Protein AF-A0A2V2XCQ7-F1 (afdb_monomer)

Secondary structure (DSSP, 8-state):
-------HHHHHHHHHHHHHHHHHHHH-GGGT---HHHHHHHHHSHHHHHHHHHHHHHHHHHHHHHHHHHTTHHHHHHHHHHHHHHHHHHHHHHHHHHHHHHHHHHS-S--------TTHHHHHHT---EEEEEE--SS--EEEEEEPPS----------S--TT---------PPP-

Radius of gyration: 42.8 Å; Cα contacts (8 Å, |Δi|>4): 53; chains: 1; bounding box: 111×56×82 Å

Nearest PDB structures (foldseek):
  7odt-assembly1_a  TM=2.187E-01  e=5.321E+00  Homo sapiens

Mean predicted aligned error: 20.13 Å

Sequence (178 aa):
MIFLRWNWTAGALWALIGMSCWRSFVKDPKKHICDAGVLNEMQASDRYKRMERAVRDEMDMEEDADKLHKNGVDNLLRRLAASAEVKATVHEVTKRFLDAAAEEARNPKKSSAPINLEGCYESVHNARWHHVVELSDGEGTGMEVRRGNHCSHGRTRQLAELSKGMTVWSNPVQRVPG

Structure (mmCIF, N/CA/C/O backbone):
data_AF-A0A2V2XCQ7-F1
#
_entry.id   AF-A0A2V2XCQ7-F1
#
loop_
_atom_site.group_PDB
_atom_site.id
_atom_site.type_symbol
_atom_site.label_atom_id
_atom_site.label_alt_id
_atom_site.label_comp_id
_atom_site.label_asym_id
_atom_site.label_entity_id
_atom_site.label_seq_id
_atom_site.pdbx_PDB_ins_code
_atom_site.Cartn_x
_atom_site.Cartn_y
_atom_site.Cartn_z
_atom_site.occupancy
_atom_site.B_iso_or_equiv
_atom_site.auth_seq_id
_atom_site.auth_comp_id
_atom_site.auth_asym_id
_atom_site.auth_atom_id
_atom_site.pdbx_PDB_model_num
ATOM 1 N N . MET A 1 1 ? -29.106 -31.146 10.514 1.00 34.19 1 MET A N 1
ATOM 2 C CA . MET A 1 1 ? -27.712 -30.721 10.760 1.00 34.19 1 MET A CA 1
ATOM 3 C C . MET A 1 1 ? -27.069 -30.483 9.397 1.00 34.19 1 MET A C 1
ATOM 5 O O . MET A 1 1 ? -26.595 -31.423 8.780 1.00 34.19 1 MET A O 1
ATOM 9 N N . ILE A 1 2 ? -27.210 -29.272 8.848 1.00 34.19 2 ILE A N 1
ATOM 10 C CA . ILE A 1 2 ? -26.754 -28.941 7.487 1.00 34.19 2 ILE A CA 1
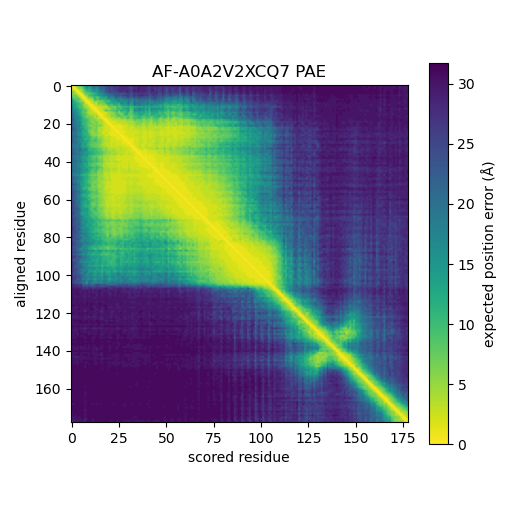ATOM 11 C C . ILE A 1 2 ? -25.467 -28.133 7.635 1.00 34.19 2 ILE A C 1
ATOM 13 O O . ILE A 1 2 ? -25.492 -26.984 8.066 1.00 34.19 2 ILE A O 1
ATOM 17 N N . PHE A 1 3 ? -24.341 -28.774 7.328 1.00 38.28 3 PHE A N 1
ATOM 18 C CA . PHE A 1 3 ? -23.034 -28.136 7.205 1.00 38.28 3 PHE A CA 1
ATOM 19 C C . PHE A 1 3 ? -23.064 -27.233 5.965 1.00 38.28 3 PHE A C 1
ATOM 21 O O . PHE A 1 3 ? -22.905 -27.698 4.836 1.00 38.28 3 PHE A O 1
ATOM 28 N N . LEU A 1 4 ? -23.322 -25.938 6.157 1.00 41.78 4 LEU A N 1
ATOM 29 C CA . LEU A 1 4 ? -23.159 -24.954 5.092 1.00 41.78 4 LEU A CA 1
ATOM 30 C C . LEU A 1 4 ? -21.665 -24.816 4.787 1.00 41.78 4 LEU A C 1
ATOM 32 O O . LEU A 1 4 ? -20.863 -24.412 5.625 1.00 41.78 4 LEU A O 1
ATOM 36 N N . ARG A 1 5 ? -21.309 -25.207 3.566 1.00 40.09 5 ARG A N 1
ATOM 37 C CA . ARG A 1 5 ? -19.999 -25.058 2.937 1.00 40.09 5 ARG A CA 1
ATOM 38 C C . ARG A 1 5 ? -19.642 -23.570 2.879 1.00 40.09 5 ARG A C 1
ATOM 40 O O . ARG A 1 5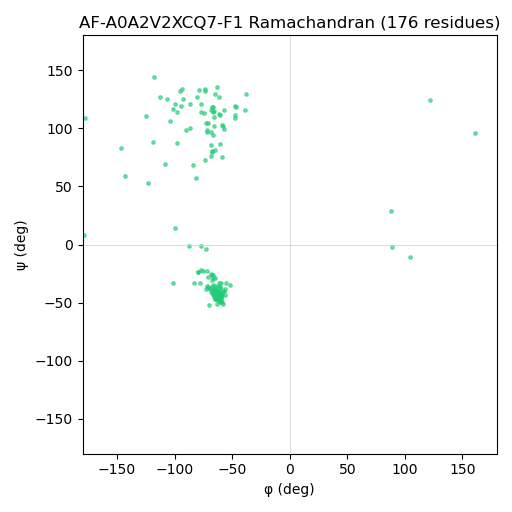 ? -20.161 -22.838 2.041 1.00 40.09 5 ARG A O 1
ATOM 47 N N . TRP A 1 6 ? -18.770 -23.125 3.780 1.00 43.38 6 TRP A N 1
ATOM 48 C CA . TRP A 1 6 ? -18.229 -21.768 3.780 1.00 43.38 6 TRP A CA 1
ATOM 49 C C . TRP A 1 6 ? -17.376 -21.570 2.523 1.00 43.38 6 TRP A C 1
ATOM 51 O O . TRP A 1 6 ? -16.310 -22.166 2.382 1.00 43.38 6 TRP A O 1
ATOM 61 N N . ASN A 1 7 ? -17.858 -20.760 1.582 1.00 51.44 7 ASN A N 1
ATOM 62 C CA . ASN A 1 7 ? -17.022 -20.259 0.498 1.00 51.44 7 ASN A CA 1
ATOM 63 C C . ASN A 1 7 ? -16.075 -19.194 1.076 1.00 51.44 7 ASN A C 1
ATOM 65 O O . ASN A 1 7 ? -16.524 -18.307 1.801 1.00 51.44 7 ASN A O 1
ATOM 69 N N . TRP A 1 8 ? -14.780 -19.270 0.762 1.00 52.81 8 TRP A N 1
ATOM 70 C CA . TRP A 1 8 ? -13.760 -18.324 1.234 1.00 52.81 8 TRP A CA 1
ATOM 71 C C . TRP A 1 8 ? -14.099 -16.867 0.894 1.00 52.81 8 TRP A C 1
ATOM 73 O O . TRP A 1 8 ? -13.841 -15.972 1.694 1.00 52.81 8 TRP A O 1
ATOM 83 N N . THR A 1 9 ? -14.755 -16.623 -0.242 1.00 52.16 9 THR A N 1
ATOM 84 C CA . THR A 1 9 ? -15.202 -15.276 -0.629 1.00 52.16 9 THR A CA 1
ATOM 85 C C . THR A 1 9 ? -16.358 -14.772 0.231 1.00 52.16 9 THR A C 1
ATOM 87 O O . THR A 1 9 ? -16.383 -13.598 0.591 1.00 52.16 9 THR A O 1
ATOM 90 N N . ALA A 1 10 ? -17.281 -15.656 0.628 1.00 51.59 10 ALA A N 1
ATOM 91 C CA . ALA A 1 10 ? -18.331 -15.317 1.581 1.00 51.59 10 ALA A CA 1
ATOM 92 C C . ALA A 1 10 ? -17.720 -15.025 2.959 1.00 51.59 10 ALA A C 1
ATOM 94 O O . ALA A 1 10 ? -18.071 -14.026 3.570 1.00 51.59 10 ALA A O 1
ATOM 95 N N . GLY A 1 11 ? -16.750 -15.828 3.412 1.00 59.50 11 GLY A N 1
ATOM 96 C CA . GLY A 1 11 ? -16.025 -15.584 4.664 1.00 59.50 11 GLY A CA 1
ATOM 97 C C . GLY A 1 11 ? -15.308 -14.230 4.696 1.00 59.50 11 GLY A C 1
ATOM 98 O O . GLY A 1 11 ? -15.428 -13.507 5.680 1.00 59.50 11 GLY A O 1
ATOM 99 N N . ALA A 1 12 ? -14.635 -13.848 3.607 1.00 62.41 12 ALA A N 1
ATOM 100 C CA . ALA A 1 12 ? -13.980 -12.545 3.490 1.00 62.41 12 ALA A CA 1
ATOM 101 C C . ALA A 1 12 ? -14.989 -11.384 3.499 1.00 62.41 12 ALA A C 1
ATOM 103 O O . ALA A 1 12 ? -14.785 -10.393 4.196 1.00 62.41 12 ALA A O 1
ATOM 104 N N . LEU A 1 13 ? -16.113 -11.522 2.788 1.00 53.16 13 LEU A N 1
ATOM 105 C CA . LEU A 1 13 ? -17.165 -10.504 2.772 1.00 53.16 13 LEU A CA 1
ATOM 106 C C . LEU A 1 13 ? -17.817 -10.344 4.155 1.00 53.16 13 LEU A C 1
ATOM 108 O O . LEU A 1 13 ? -17.995 -9.226 4.626 1.00 53.16 13 LEU A O 1
ATOM 112 N N . TRP A 1 14 ? -18.118 -11.452 4.837 1.00 50.94 14 TRP A N 1
ATOM 113 C CA . TRP A 1 14 ? -18.645 -11.448 6.205 1.00 50.94 14 TRP A CA 1
ATOM 114 C C . TRP A 1 14 ? -17.639 -10.881 7.212 1.00 50.94 14 TRP A C 1
ATOM 116 O O . TRP A 1 14 ? -18.046 -10.166 8.125 1.00 50.94 14 TRP A O 1
ATOM 126 N N . ALA A 1 15 ? -16.338 -11.128 7.031 1.00 68.44 15 ALA A N 1
ATOM 127 C CA . ALA A 1 15 ? -15.292 -10.526 7.852 1.00 68.44 15 ALA A CA 1
ATOM 128 C C . ALA A 1 15 ? -15.213 -9.003 7.651 1.00 68.44 15 ALA A C 1
ATOM 130 O O . ALA A 1 15 ? -15.147 -8.272 8.633 1.00 68.44 15 ALA A O 1
ATOM 131 N N . LEU A 1 16 ? -15.291 -8.513 6.409 1.00 62.75 16 LEU A N 1
ATOM 132 C CA . LEU A 1 16 ? -15.284 -7.078 6.088 1.00 62.75 16 LEU A CA 1
ATOM 133 C C . LEU A 1 16 ? -16.559 -6.362 6.566 1.00 62.75 16 LEU A C 1
ATOM 135 O O . LEU A 1 16 ? -16.494 -5.266 7.129 1.00 62.75 16 LEU A O 1
ATOM 139 N N . ILE A 1 17 ? -17.726 -6.990 6.403 1.00 71.94 17 ILE A N 1
ATOM 140 C CA . ILE A 1 17 ? -19.000 -6.472 6.926 1.00 71.94 17 ILE A CA 1
ATOM 141 C C . ILE A 1 17 ? -18.969 -6.456 8.461 1.00 71.94 17 ILE A C 1
ATOM 143 O O . ILE A 1 17 ? -19.339 -5.461 9.083 1.00 71.94 17 ILE A O 1
ATOM 147 N N . GLY A 1 18 ? -18.457 -7.521 9.082 1.00 75.88 18 GLY A N 1
ATOM 148 C CA . GLY A 1 18 ? -18.251 -7.587 10.527 1.00 75.88 18 GLY A CA 1
ATOM 149 C C . GLY A 1 18 ? -17.303 -6.497 11.032 1.00 75.88 18 GLY A C 1
ATOM 150 O O . GLY A 1 18 ? -17.634 -5.796 11.985 1.00 75.88 18 GLY A O 1
ATOM 151 N N . MET A 1 19 ? -16.168 -6.292 10.356 1.00 77.50 19 MET A N 1
ATOM 152 C CA . MET A 1 19 ? -15.195 -5.248 10.692 1.00 77.50 19 MET A CA 1
ATOM 153 C C . MET A 1 19 ? -15.772 -3.845 10.553 1.00 77.50 19 MET A C 1
ATOM 155 O O . MET A 1 19 ? -15.607 -3.040 11.461 1.00 77.50 19 MET A O 1
ATOM 159 N N . SER A 1 20 ? -16.478 -3.540 9.466 1.00 80.81 20 SER A N 1
ATOM 160 C CA . SER A 1 20 ? -17.068 -2.210 9.259 1.00 80.81 20 SER A CA 1
ATOM 161 C C . SER A 1 20 ? -18.144 -1.877 10.299 1.00 80.81 20 SER A C 1
ATOM 163 O O . SER A 1 20 ? -18.121 -0.787 10.875 1.00 80.81 20 SER A O 1
ATOM 165 N N . CYS A 1 21 ? -19.025 -2.830 10.620 1.00 81.06 21 CYS A N 1
ATOM 166 C CA . CYS A 1 21 ? -20.021 -2.669 11.682 1.00 81.06 21 CYS A CA 1
ATOM 167 C C . CYS A 1 21 ? -19.361 -2.499 13.059 1.00 81.06 21 CYS A C 1
ATOM 169 O O . CYS A 1 21 ? -19.761 -1.652 13.864 1.00 81.06 21 CYS A O 1
ATOM 171 N N . TRP A 1 22 ? -18.315 -3.276 1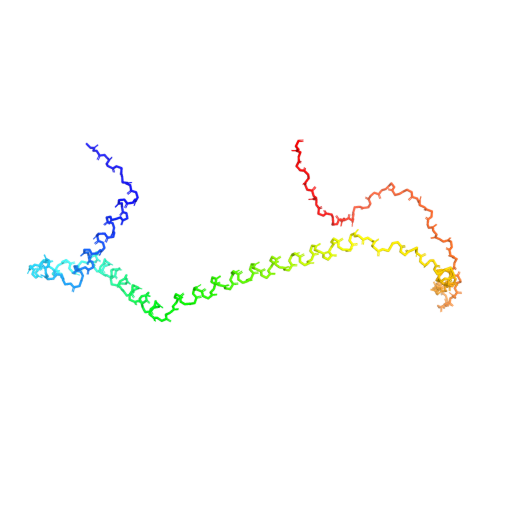3.331 1.00 86.25 22 TRP A N 1
ATOM 172 C CA . TRP A 1 22 ? -17.574 -3.172 14.579 1.00 86.25 22 TRP A CA 1
ATOM 173 C C . TRP A 1 22 ? -16.803 -1.852 14.691 1.00 86.25 22 TRP A C 1
ATOM 175 O O . TRP A 1 22 ? -16.763 -1.235 15.750 1.00 86.25 22 TRP A O 1
ATOM 185 N N . ARG A 1 23 ? -16.265 -1.347 13.582 1.00 88.94 23 ARG A N 1
ATOM 186 C CA . ARG A 1 23 ? -15.588 -0.052 13.520 1.00 88.94 23 ARG A CA 1
ATOM 187 C C . ARG A 1 23 ? -16.528 1.104 13.850 1.00 88.94 23 ARG A C 1
ATOM 189 O O . ARG A 1 23 ? -16.146 2.007 14.590 1.00 88.94 23 ARG A O 1
ATOM 196 N N . SER A 1 24 ? -17.769 1.069 13.354 1.00 88.88 24 SER A N 1
ATOM 197 C CA . SER A 1 24 ? -18.796 2.038 13.766 1.00 88.88 24 SER A CA 1
ATOM 198 C C . SER A 1 24 ? -19.172 1.902 15.240 1.00 88.88 24 SER A C 1
ATOM 200 O O . SER A 1 24 ? -19.344 2.916 15.913 1.00 88.88 24 SER A O 1
ATOM 202 N N . PHE A 1 25 ? -19.224 0.670 15.751 1.00 89.50 25 PHE A N 1
ATOM 203 C CA . PHE A 1 25 ? -19.528 0.404 17.152 1.00 89.50 25 PHE A CA 1
ATOM 204 C C . PHE A 1 25 ? -18.441 0.947 18.091 1.00 89.50 25 PHE A C 1
ATOM 206 O O . PHE A 1 25 ? -18.763 1.615 19.065 1.00 89.50 25 PHE A O 1
ATOM 213 N N . VAL A 1 26 ? -17.158 0.717 17.791 1.00 90.25 26 VAL A N 1
ATOM 214 C CA . VAL A 1 26 ? -16.030 1.217 18.601 1.00 90.25 26 VAL A CA 1
ATOM 215 C C . VAL A 1 26 ? -15.990 2.748 18.631 1.00 90.25 26 VAL A C 1
ATOM 217 O O . VAL A 1 26 ? -15.662 3.327 19.664 1.00 90.25 26 VAL A O 1
ATOM 220 N N . LYS A 1 27 ? -16.350 3.417 17.526 1.00 90.94 27 LYS A N 1
ATOM 221 C CA . LYS A 1 27 ? -16.39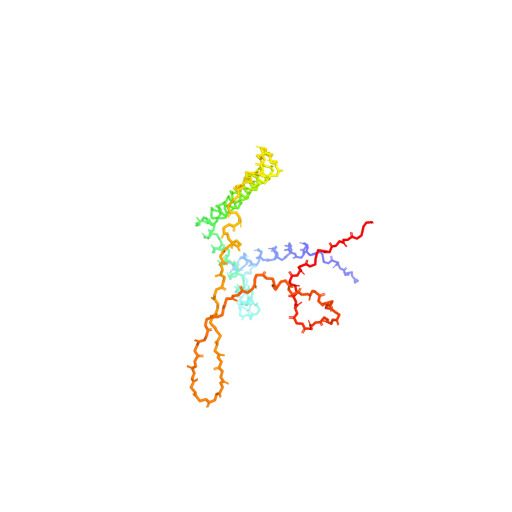3 4.888 17.457 1.00 90.94 27 LYS A CA 1
ATOM 222 C C . LYS A 1 27 ? -17.468 5.493 18.359 1.00 90.94 27 LYS A C 1
ATOM 224 O O . LYS A 1 27 ? -17.210 6.516 18.987 1.00 90.94 27 LYS A O 1
ATOM 229 N N . ASP A 1 28 ? -18.656 4.895 18.402 1.00 91.56 28 ASP A N 1
ATOM 230 C CA . ASP A 1 28 ? -19.749 5.367 19.254 1.00 91.56 28 ASP A CA 1
ATOM 231 C C . ASP A 1 28 ? -20.622 4.204 19.762 1.00 91.56 28 ASP A C 1
ATOM 233 O O . ASP A 1 28 ? -21.689 3.913 19.207 1.00 91.56 28 ASP A O 1
ATOM 237 N N . PRO A 1 29 ? -20.203 3.526 20.843 1.00 89.94 29 PRO A N 1
ATOM 238 C CA . PRO A 1 29 ? -20.906 2.343 21.325 1.00 89.94 29 PRO A CA 1
ATOM 239 C C . PRO A 1 29 ? -22.252 2.681 21.986 1.00 89.94 29 PRO A C 1
ATOM 241 O O . PRO A 1 29 ? -23.158 1.845 22.009 1.00 89.94 29 PRO A O 1
ATOM 244 N N . LYS A 1 30 ? -22.429 3.919 22.470 1.00 92.38 30 LYS A N 1
ATOM 245 C CA . LYS A 1 30 ? -23.663 4.382 23.133 1.00 92.38 30 LYS A CA 1
ATOM 246 C C . LYS A 1 30 ? -24.846 4.480 22.173 1.00 92.38 30 LYS A C 1
ATOM 248 O O . LYS A 1 30 ? -25.994 4.356 22.591 1.00 92.38 30 LYS A O 1
ATOM 253 N N . LYS A 1 31 ? -24.575 4.664 20.878 1.00 92.19 31 LYS A N 1
ATOM 254 C CA . LYS A 1 31 ? -25.597 4.633 19.825 1.00 92.19 31 LYS A CA 1
ATOM 255 C C . LYS A 1 31 ? -26.222 3.246 19.648 1.00 92.19 31 LYS A C 1
ATOM 257 O O . LYS A 1 31 ? -27.353 3.137 19.185 1.00 92.19 31 LYS A O 1
ATOM 262 N N . HIS A 1 32 ? -25.481 2.196 19.992 1.00 87.44 32 HIS A N 1
ATOM 263 C CA . HIS A 1 32 ? -25.892 0.808 19.797 1.00 87.44 32 HIS A CA 1
ATOM 264 C C . HIS A 1 32 ? -26.409 0.157 21.084 1.00 87.44 32 HIS A C 1
ATOM 266 O O . HIS A 1 32 ? -27.312 -0.673 21.018 1.00 87.44 32 HIS A O 1
ATOM 272 N N . ILE A 1 33 ? -25.864 0.537 22.245 1.00 90.25 33 ILE A N 1
ATOM 273 C CA . ILE A 1 33 ? -26.303 0.058 23.561 1.00 90.25 33 ILE A CA 1
ATOM 274 C C . ILE A 1 33 ? -26.642 1.271 24.430 1.00 90.25 33 ILE A C 1
ATOM 276 O O . ILE A 1 33 ? -25.755 2.018 24.839 1.00 90.25 33 ILE A O 1
ATOM 280 N N . CYS A 1 34 ? -27.932 1.457 24.721 1.00 91.69 34 CYS A N 1
ATOM 281 C CA . CYS A 1 34 ? -28.407 2.571 25.548 1.00 91.69 34 CYS A CA 1
ATOM 282 C C . CYS A 1 34 ? -28.228 2.323 27.055 1.00 91.69 34 CYS A C 1
ATOM 284 O O . CYS A 1 34 ? -28.161 3.277 27.827 1.00 91.69 34 CYS A O 1
ATOM 286 N N . ASP A 1 35 ? -28.158 1.057 27.476 1.00 95.44 35 ASP A N 1
ATOM 287 C CA . ASP A 1 35 ? -27.943 0.691 28.875 1.00 95.44 35 ASP A CA 1
ATOM 288 C C . ASP A 1 35 ? -26.469 0.883 29.264 1.00 95.44 35 ASP A C 1
ATOM 290 O O . ASP A 1 35 ? -25.570 0.199 28.767 1.00 95.44 35 ASP A O 1
ATOM 294 N N . ALA A 1 36 ? -26.223 1.829 30.169 1.00 93.31 36 ALA A N 1
ATOM 295 C CA . ALA A 1 36 ? -24.876 2.172 30.606 1.00 93.31 36 ALA A CA 1
ATOM 296 C C . ALA A 1 36 ? -24.218 1.083 31.475 1.00 93.31 36 ALA A C 1
ATOM 298 O O . ALA A 1 36 ? -22.992 0.975 31.472 1.00 93.31 36 ALA A O 1
ATOM 299 N N . GLY A 1 37 ? -25.000 0.284 32.208 1.00 95.19 37 GLY A N 1
ATOM 300 C CA . GLY A 1 37 ? -24.489 -0.808 33.037 1.00 95.19 37 GLY A CA 1
ATOM 301 C C . GLY A 1 37 ? -23.961 -1.947 32.172 1.00 95.19 37 GLY A C 1
ATOM 302 O O . GLY A 1 37 ? -22.792 -2.314 32.278 1.00 95.19 37 GLY A O 1
ATOM 303 N N . VAL A 1 38 ? -24.786 -2.409 31.229 1.00 94.56 38 VAL A N 1
ATOM 304 C CA . VAL A 1 38 ? -24.420 -3.460 30.266 1.00 94.56 38 VAL A CA 1
ATOM 305 C C . VAL A 1 38 ? -23.220 -3.037 29.421 1.00 94.56 38 VAL A C 1
ATOM 307 O O . VAL A 1 38 ? -22.299 -3.827 29.203 1.00 94.56 38 VAL A O 1
ATOM 310 N N . LEU A 1 39 ? -23.191 -1.779 28.965 1.00 93.62 39 LEU A N 1
ATOM 311 C CA . LEU A 1 39 ? -22.067 -1.270 28.186 1.00 93.62 39 LEU A CA 1
ATOM 312 C C . LEU A 1 39 ? -20.762 -1.260 29.000 1.00 93.62 39 LEU A C 1
ATOM 314 O O . LEU A 1 39 ? -19.729 -1.692 28.489 1.00 93.62 39 LEU A O 1
ATOM 318 N N . ASN A 1 40 ? -20.803 -0.823 30.261 1.00 94.06 40 ASN A N 1
ATOM 319 C CA . ASN A 1 40 ? -19.626 -0.814 31.133 1.00 94.06 40 ASN A CA 1
ATOM 320 C C . ASN A 1 40 ? -19.108 -2.227 31.428 1.00 94.06 40 ASN A C 1
ATOM 322 O O . ASN A 1 40 ? -17.899 -2.455 31.382 1.00 94.06 40 ASN A O 1
ATOM 326 N N . GLU A 1 41 ? -19.995 -3.185 31.695 1.00 95.06 41 GLU A N 1
ATOM 327 C CA . GLU A 1 41 ? -19.617 -4.586 31.920 1.00 95.06 41 GLU A CA 1
ATOM 328 C C . GLU A 1 41 ? -18.971 -5.205 30.674 1.00 95.06 41 GLU A C 1
ATOM 330 O O . GLU A 1 41 ? -17.934 -5.871 30.759 1.00 95.06 41 GLU A O 1
ATOM 335 N N . MET A 1 42 ? -19.536 -4.929 29.496 1.00 93.19 42 MET A N 1
ATOM 336 C CA . MET A 1 42 ? -18.978 -5.375 28.224 1.00 93.19 42 MET A CA 1
ATOM 337 C C . MET A 1 42 ? -17.594 -4.766 27.976 1.00 93.19 42 MET A C 1
ATOM 339 O O . MET A 1 42 ? -16.663 -5.499 27.644 1.00 93.19 42 MET A O 1
ATOM 343 N N . GLN A 1 43 ? -17.432 -3.457 28.186 1.00 93.50 43 GLN A N 1
ATOM 344 C CA . GLN A 1 43 ? -16.153 -2.758 28.016 1.00 93.50 43 GLN A CA 1
ATOM 345 C C . GLN A 1 43 ? -15.095 -3.180 29.043 1.00 93.50 43 GLN A C 1
ATOM 347 O O . GLN A 1 43 ? -13.897 -3.170 28.749 1.00 93.50 43 GLN A O 1
ATOM 352 N N . ALA A 1 44 ? -15.512 -3.595 30.240 1.00 95.75 44 ALA A N 1
ATOM 353 C CA . ALA A 1 44 ? -14.608 -4.128 31.252 1.00 95.75 44 ALA A CA 1
ATOM 354 C C . ALA A 1 44 ? -13.993 -5.477 30.835 1.00 95.75 44 ALA A C 1
ATOM 356 O O . ALA A 1 44 ? -12.873 -5.789 31.258 1.00 95.75 44 ALA A O 1
ATOM 357 N N . SER A 1 45 ? -14.683 -6.242 29.979 1.00 95.50 45 SER A N 1
ATOM 358 C CA . SER A 1 45 ? -14.247 -7.555 29.503 1.00 95.50 45 SER A CA 1
ATOM 359 C C . SER A 1 45 ? -12.953 -7.498 28.687 1.00 95.50 45 SER A C 1
ATOM 361 O O . SER A 1 45 ? -12.794 -6.695 27.767 1.00 95.50 45 SER A O 1
ATOM 363 N N . ASP A 1 46 ? -12.041 -8.432 28.959 1.00 95.19 46 ASP A N 1
ATOM 364 C CA . ASP A 1 46 ? -10.783 -8.571 28.216 1.00 95.19 46 ASP A CA 1
ATOM 365 C C . ASP A 1 46 ? -11.016 -8.863 26.723 1.00 95.19 46 ASP A C 1
ATOM 367 O O . ASP A 1 46 ? -10.321 -8.331 25.858 1.00 95.19 46 ASP A O 1
ATOM 371 N N . ARG A 1 47 ? -12.051 -9.653 26.398 1.00 91.25 47 ARG A N 1
ATOM 372 C CA . ARG A 1 47 ? -12.403 -9.962 25.001 1.00 91.25 47 ARG A CA 1
ATOM 373 C C . ARG A 1 47 ? -12.759 -8.703 24.219 1.00 91.25 47 ARG A C 1
ATOM 375 O O . ARG A 1 47 ? -12.326 -8.556 23.080 1.00 91.25 47 ARG A O 1
ATOM 382 N N . TYR A 1 48 ? -13.515 -7.803 24.844 1.00 90.94 48 TYR A N 1
ATOM 383 C CA . TYR A 1 48 ? -13.876 -6.528 24.243 1.00 90.94 48 TYR A CA 1
ATOM 384 C C . TYR A 1 48 ? -12.636 -5.673 23.996 1.00 90.94 48 TYR A C 1
ATOM 386 O O . TYR A 1 48 ? -12.407 -5.257 22.867 1.00 90.94 48 TYR A O 1
ATOM 394 N N . LYS A 1 49 ? -11.787 -5.495 25.015 1.00 94.06 49 LYS A N 1
ATOM 395 C CA . LYS A 1 49 ? -10.567 -4.676 24.924 1.00 94.06 49 LYS A CA 1
ATOM 396 C C . LYS A 1 49 ? -9.615 -5.148 23.829 1.00 94.06 49 LYS A C 1
ATOM 398 O O . LYS A 1 49 ? -9.049 -4.329 23.111 1.00 94.06 49 LYS A O 1
ATOM 403 N N . ARG A 1 50 ? -9.447 -6.464 23.667 1.00 92.38 50 ARG A N 1
ATOM 404 C CA . ARG A 1 50 ? -8.630 -7.025 22.578 1.00 92.38 50 ARG A CA 1
ATOM 405 C C . ARG A 1 50 ? -9.200 -6.684 21.206 1.00 92.38 50 ARG A C 1
ATOM 407 O O . ARG A 1 50 ? -8.448 -6.303 20.316 1.00 92.38 50 ARG A O 1
ATOM 414 N N . MET A 1 51 ? -10.513 -6.817 21.046 1.00 89.88 51 MET A N 1
ATOM 415 C CA . MET A 1 51 ? -11.184 -6.560 19.773 1.00 89.88 51 MET A CA 1
ATOM 416 C C . MET A 1 51 ? -11.256 -5.065 19.448 1.00 89.88 51 MET A C 1
ATOM 418 O O . MET A 1 51 ? -11.052 -4.670 18.305 1.00 89.88 51 MET A O 1
ATOM 422 N N . GLU A 1 52 ? -11.493 -4.223 20.452 1.00 93.12 52 GLU A N 1
ATOM 423 C CA . GLU A 1 52 ? -11.417 -2.769 20.337 1.00 93.12 52 GLU A CA 1
ATOM 424 C C . GLU A 1 52 ? -10.017 -2.334 19.904 1.00 93.12 52 GLU A C 1
ATOM 426 O O . GLU A 1 52 ? -9.888 -1.592 18.935 1.00 93.12 52 GLU A O 1
ATOM 431 N N . ARG A 1 53 ? -8.971 -2.837 20.572 1.00 93.69 53 ARG A N 1
ATOM 432 C CA . ARG A 1 53 ? -7.584 -2.530 20.217 1.00 93.69 53 ARG A CA 1
ATOM 433 C C . ARG A 1 53 ? -7.268 -2.920 18.779 1.00 93.69 53 ARG A C 1
ATOM 435 O O . ARG A 1 53 ? -6.804 -2.072 18.037 1.00 93.69 53 ARG A O 1
ATOM 442 N N . ALA A 1 54 ? -7.578 -4.155 18.380 1.00 91.88 54 ALA A N 1
ATOM 443 C CA . ALA A 1 54 ? -7.323 -4.622 17.018 1.00 91.88 54 ALA A CA 1
ATOM 444 C C . ALA A 1 54 ? -7.983 -3.719 15.967 1.00 91.88 54 ALA A C 1
ATOM 446 O O . ALA A 1 54 ? -7.402 -3.442 14.927 1.00 91.88 54 ALA A O 1
ATOM 447 N N . VAL A 1 55 ? -9.188 -3.227 16.253 1.00 91.88 55 VAL A N 1
ATOM 448 C CA . VAL A 1 55 ? -9.908 -2.359 15.320 1.00 9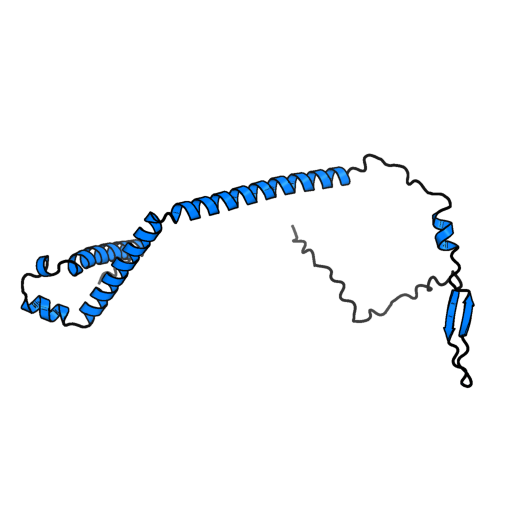1.88 55 VAL A CA 1
ATOM 449 C C . VAL A 1 55 ? -9.391 -0.936 15.329 1.00 91.88 55 VAL A C 1
ATOM 451 O O . VAL A 1 55 ? -9.384 -0.323 14.270 1.00 91.88 55 VAL A O 1
ATOM 454 N N . ARG A 1 56 ? -8.925 -0.417 16.469 1.00 91.88 56 ARG A N 1
ATOM 455 C CA . ARG A 1 56 ? -8.218 0.871 16.528 1.00 91.88 56 ARG A CA 1
ATOM 456 C C . ARG A 1 56 ? -6.898 0.809 15.766 1.00 91.88 56 ARG A C 1
ATOM 458 O O . ARG A 1 56 ? -6.694 1.658 14.910 1.00 91.88 56 ARG A O 1
ATOM 465 N N . ASP A 1 57 ? -6.105 -0.236 15.991 1.00 93.38 57 ASP A N 1
ATOM 466 C CA . ASP A 1 57 ? -4.856 -0.482 15.267 1.00 93.38 57 ASP A CA 1
ATOM 467 C C . ASP A 1 57 ? -5.120 -0.549 13.746 1.00 93.38 57 ASP A C 1
ATOM 469 O O . ASP A 1 57 ? -4.425 0.098 12.970 1.00 93.38 57 ASP A O 1
ATOM 473 N N . GLU A 1 58 ? -6.180 -1.239 13.309 1.00 90.81 58 GLU A N 1
ATOM 474 C CA . GLU A 1 58 ? -6.592 -1.261 11.895 1.00 90.81 58 GLU A CA 1
ATOM 475 C C . GLU A 1 58 ? -6.965 0.140 11.370 1.00 90.81 58 GLU A C 1
ATOM 477 O O . GLU A 1 58 ? -6.614 0.494 10.246 1.00 90.81 58 GLU A O 1
ATOM 482 N N . MET A 1 59 ? -7.662 0.965 12.169 1.00 89.75 59 MET A N 1
ATOM 483 C CA . MET A 1 59 ? -8.001 2.332 11.750 1.00 89.75 59 MET A CA 1
ATOM 484 C C . MET A 1 59 ? -6.761 3.206 11.578 1.00 89.75 59 MET A C 1
ATOM 486 O O . MET A 1 59 ? -6.721 3.998 10.640 1.00 89.75 59 MET A O 1
ATOM 490 N N . ASP A 1 60 ? -5.799 3.075 12.486 1.00 93.00 60 ASP A N 1
ATOM 491 C CA . ASP A 1 60 ? -4.561 3.848 12.471 1.00 93.00 60 ASP A CA 1
ATOM 492 C C . ASP A 1 60 ? -3.712 3.457 11.250 1.00 93.00 60 ASP A C 1
ATOM 494 O O . ASP A 1 60 ? -3.206 4.325 10.539 1.00 93.00 60 ASP A O 1
ATOM 498 N N . MET A 1 61 ? -3.646 2.159 10.930 1.00 92.81 61 MET A N 1
ATOM 499 C CA . MET A 1 61 ? -2.975 1.661 9.723 1.00 92.81 61 MET A CA 1
ATOM 500 C C . MET A 1 61 ? -3.637 2.169 8.436 1.00 92.81 61 MET A C 1
ATOM 502 O O . MET A 1 61 ? -2.933 2.525 7.491 1.00 92.81 61 MET A O 1
ATOM 506 N N . GLU A 1 62 ? -4.971 2.230 8.385 1.00 92.19 62 GLU A N 1
ATOM 507 C CA . GLU A 1 62 ? -5.685 2.829 7.249 1.00 92.19 62 GLU A CA 1
ATOM 508 C C . GLU A 1 62 ? -5.379 4.328 7.124 1.00 92.19 62 GLU A C 1
ATOM 510 O O . GLU A 1 62 ? -5.126 4.811 6.022 1.00 92.19 62 GLU A O 1
ATOM 515 N N . GLU A 1 63 ? -5.340 5.068 8.237 1.00 94.00 63 GLU A N 1
ATOM 516 C CA . GLU A 1 63 ? -4.987 6.491 8.225 1.00 94.00 63 GLU A CA 1
ATOM 517 C C . GLU A 1 63 ? -3.554 6.713 7.719 1.00 94.00 63 GLU A C 1
ATOM 519 O O . GLU A 1 63 ? -3.292 7.630 6.933 1.00 94.00 63 GLU A O 1
ATOM 524 N N . ASP A 1 64 ? -2.619 5.867 8.138 1.00 95.94 64 ASP A N 1
ATOM 525 C CA . ASP A 1 64 ? -1.235 5.930 7.686 1.00 95.94 64 ASP A CA 1
ATOM 526 C C . ASP A 1 64 ? -1.090 5.539 6.210 1.00 95.94 64 ASP A C 1
ATOM 528 O O . ASP A 1 64 ? -0.353 6.204 5.475 1.00 95.94 64 ASP A O 1
ATOM 532 N N . ALA A 1 65 ? -1.843 4.545 5.729 1.00 94.00 65 ALA A N 1
ATOM 533 C CA . ALA A 1 65 ? -1.927 4.228 4.304 1.00 94.00 65 ALA A CA 1
ATOM 534 C C . ALA A 1 65 ? -2.464 5.423 3.495 1.00 94.00 65 ALA A C 1
ATOM 536 O O . ALA A 1 65 ? -1.874 5.809 2.483 1.00 94.00 65 ALA A O 1
ATOM 537 N N . ASP A 1 66 ? -3.515 6.082 3.984 1.00 95.69 66 ASP A N 1
ATOM 538 C CA . ASP A 1 66 ? -4.069 7.299 3.388 1.00 95.69 66 ASP A CA 1
ATOM 539 C C . ASP A 1 66 ? -3.043 8.438 3.340 1.00 95.69 66 ASP A C 1
ATOM 541 O O . ASP A 1 66 ? -2.947 9.159 2.341 1.00 95.69 66 ASP A O 1
ATOM 545 N N . LYS A 1 67 ? -2.250 8.620 4.403 1.00 96.31 67 LYS A N 1
ATOM 546 C CA . LYS A 1 67 ? -1.150 9.598 4.423 1.00 96.31 67 LYS A CA 1
ATOM 547 C C . LYS A 1 67 ? -0.094 9.254 3.380 1.00 96.31 67 LYS A C 1
ATOM 549 O O . LYS A 1 67 ? 0.350 10.146 2.661 1.00 96.31 67 LYS A O 1
ATOM 554 N N . LEU A 1 68 ? 0.299 7.988 3.261 1.00 95.44 68 LEU A N 1
ATOM 555 C CA . LEU A 1 68 ? 1.261 7.542 2.251 1.00 95.44 68 LEU A CA 1
ATOM 556 C C . LEU A 1 68 ? 0.756 7.804 0.825 1.00 95.44 68 LEU A C 1
ATOM 558 O O . LEU A 1 68 ? 1.511 8.322 -0.004 1.00 95.44 68 LEU A O 1
ATOM 562 N N . HIS A 1 69 ? -0.522 7.536 0.555 1.00 92.31 69 HIS A N 1
ATOM 563 C CA . HIS A 1 69 ? -1.143 7.867 -0.728 1.00 92.31 69 HIS A CA 1
ATOM 564 C C . HIS A 1 69 ? -1.145 9.377 -0.991 1.00 92.31 69 HIS A C 1
ATOM 566 O O . HIS A 1 69 ? -0.685 9.815 -2.048 1.00 92.31 69 HIS A O 1
ATOM 572 N N . LYS A 1 70 ? -1.552 10.197 -0.011 1.00 94.56 70 LYS A N 1
ATOM 573 C CA . LYS A 1 70 ? -1.504 11.671 -0.109 1.00 94.56 70 LYS A CA 1
ATOM 574 C C . LYS A 1 70 ? -0.084 12.200 -0.335 1.00 94.56 70 LYS A C 1
ATOM 576 O O . LYS A 1 70 ? 0.094 13.175 -1.059 1.00 94.56 70 LYS A O 1
ATOM 581 N N . ASN A 1 71 ? 0.921 11.530 0.225 1.00 95.38 71 ASN A N 1
ATOM 582 C CA . ASN A 1 71 ? 2.337 11.854 0.045 1.00 95.38 71 ASN A CA 1
ATOM 583 C C . ASN A 1 71 ? 2.903 11.397 -1.314 1.00 95.38 71 ASN A C 1
ATOM 585 O O . ASN A 1 71 ? 4.069 11.655 -1.614 1.00 95.38 71 ASN A O 1
ATOM 589 N N . GLY A 1 72 ? 2.097 10.750 -2.162 1.00 92.62 72 GLY A N 1
ATOM 590 C CA . GLY A 1 72 ? 2.445 10.483 -3.553 1.00 92.62 72 GLY A CA 1
ATOM 591 C C . GLY A 1 72 ? 3.210 9.183 -3.792 1.00 92.62 72 GLY A C 1
ATOM 592 O O . GLY A 1 72 ? 3.949 9.098 -4.777 1.00 92.62 72 GLY A O 1
ATOM 593 N N . VAL A 1 73 ? 3.024 8.155 -2.953 1.00 94.56 73 VAL A N 1
ATOM 594 C CA . VAL A 1 73 ? 3.556 6.799 -3.213 1.00 94.56 73 VAL A CA 1
ATOM 595 C C . VAL A 1 73 ? 3.162 6.290 -4.609 1.00 94.56 73 VAL A C 1
ATOM 597 O O . VAL A 1 73 ? 3.990 5.694 -5.300 1.00 94.56 73 VAL A O 1
ATOM 600 N N . ASP A 1 74 ? 1.968 6.634 -5.098 1.00 92.06 74 ASP A N 1
ATOM 601 C CA . ASP A 1 74 ? 1.511 6.272 -6.448 1.00 92.06 74 ASP A CA 1
ATOM 602 C C . ASP A 1 74 ? 2.402 6.852 -7.561 1.00 92.06 74 ASP A C 1
ATOM 604 O O . ASP A 1 74 ? 2.647 6.213 -8.586 1.00 92.06 74 ASP A O 1
ATOM 608 N N . ASN A 1 75 ? 2.974 8.043 -7.353 1.00 92.62 75 ASN A N 1
ATOM 609 C CA . ASN A 1 75 ? 3.916 8.637 -8.301 1.00 92.62 75 ASN A CA 1
ATOM 610 C C . ASN A 1 75 ? 5.254 7.881 -8.318 1.00 92.62 75 ASN A C 1
ATOM 612 O O . ASN A 1 75 ? 5.853 7.701 -9.381 1.00 92.62 75 ASN A O 1
ATOM 616 N N . LEU A 1 76 ? 5.722 7.409 -7.158 1.00 91.88 76 LEU A N 1
ATOM 617 C CA . LEU A 1 76 ? 6.926 6.579 -7.072 1.00 91.88 76 LEU A CA 1
ATOM 618 C C . LEU A 1 76 ? 6.724 5.250 -7.802 1.00 91.88 76 LEU A C 1
ATOM 620 O O . LEU A 1 76 ? 7.562 4.876 -8.624 1.00 91.88 76 LEU A O 1
ATOM 624 N N . LEU A 1 77 ? 5.589 4.586 -7.571 1.00 92.69 77 LEU A N 1
ATOM 625 C CA . LEU A 1 77 ? 5.228 3.349 -8.265 1.00 92.69 77 LEU A CA 1
ATOM 626 C C . LEU A 1 77 ? 5.151 3.556 -9.783 1.00 92.69 77 LEU A C 1
ATOM 628 O O . LEU A 1 77 ? 5.734 2.780 -10.540 1.00 92.69 77 LEU A O 1
ATOM 632 N N . ARG A 1 78 ? 4.536 4.653 -10.241 1.00 94.56 78 ARG A N 1
ATOM 633 C CA . ARG A 1 78 ? 4.491 5.007 -11.668 1.00 94.56 78 ARG A CA 1
ATOM 634 C C . ARG A 1 78 ? 5.886 5.207 -12.268 1.00 94.56 78 ARG A C 1
ATOM 636 O O . ARG A 1 78 ? 6.150 4.746 -13.375 1.00 94.56 78 ARG A O 1
ATOM 643 N N . ARG A 1 79 ? 6.797 5.874 -11.550 1.00 94.56 79 ARG A N 1
ATOM 644 C CA . ARG A 1 79 ? 8.191 6.065 -11.997 1.00 94.56 79 ARG A CA 1
ATOM 645 C C . ARG A 1 79 ? 8.957 4.746 -12.078 1.00 94.56 79 ARG A C 1
ATOM 647 O O . ARG A 1 79 ? 9.730 4.560 -13.015 1.00 94.56 79 ARG A O 1
ATOM 654 N N . LEU A 1 80 ? 8.751 3.841 -11.122 1.00 93.25 80 LEU A N 1
ATOM 655 C CA . LEU A 1 80 ? 9.354 2.507 -11.139 1.00 93.25 80 LEU A CA 1
ATOM 656 C C . LEU A 1 80 ? 8.870 1.687 -12.340 1.00 93.25 80 LEU A C 1
ATOM 658 O O . LEU A 1 80 ? 9.698 1.105 -13.040 1.00 93.25 80 LEU A O 1
ATOM 662 N N . ALA A 1 81 ? 7.563 1.699 -12.614 1.00 92.75 81 ALA A N 1
ATOM 663 C CA . ALA A 1 81 ? 6.987 1.032 -13.780 1.00 92.75 81 ALA A CA 1
ATOM 664 C C . ALA A 1 81 ? 7.590 1.566 -15.093 1.00 92.75 81 ALA A C 1
ATOM 666 O O . ALA A 1 81 ? 8.121 0.790 -15.886 1.00 92.75 81 ALA A O 1
ATOM 667 N N . ALA A 1 82 ? 7.632 2.892 -15.266 1.00 92.81 82 ALA A N 1
ATOM 668 C CA . ALA A 1 82 ? 8.238 3.515 -16.445 1.00 92.81 82 ALA A CA 1
ATOM 669 C C . ALA A 1 82 ? 9.736 3.175 -16.596 1.00 92.81 82 ALA A C 1
ATOM 671 O O . ALA A 1 82 ? 10.222 2.951 -17.701 1.00 92.81 82 ALA A O 1
ATOM 672 N N . SER A 1 83 ? 10.484 3.096 -15.490 1.00 93.50 83 SER A N 1
ATOM 673 C CA . SER A 1 83 ? 11.900 2.699 -15.508 1.00 93.50 83 SER A CA 1
ATOM 674 C C . SER A 1 83 ? 12.094 1.264 -16.013 1.00 93.50 83 SER A C 1
ATOM 676 O O . SER A 1 83 ? 13.006 0.998 -16.799 1.00 93.50 83 SER A O 1
ATOM 678 N N . ALA A 1 84 ? 11.216 0.338 -15.613 1.00 91.69 84 ALA A N 1
ATOM 679 C CA . ALA A 1 84 ? 11.248 -1.039 -16.099 1.00 91.69 84 ALA A CA 1
ATOM 680 C C . ALA A 1 84 ? 10.973 -1.119 -17.613 1.00 91.69 84 ALA A C 1
ATOM 682 O O . ALA A 1 84 ? 11.687 -1.830 -18.322 1.00 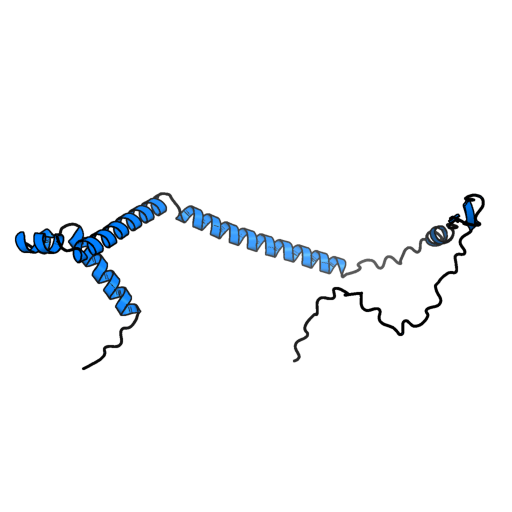91.69 84 ALA A O 1
ATOM 683 N N . GLU A 1 85 ? 10.009 -0.346 -18.119 1.00 91.25 85 GLU A N 1
ATOM 684 C CA . GLU A 1 85 ? 9.696 -0.259 -19.554 1.00 91.25 85 GLU A CA 1
ATOM 685 C C . GLU A 1 85 ? 10.858 0.324 -20.372 1.00 91.25 85 GLU A C 1
ATOM 687 O O . GLU A 1 85 ? 11.251 -0.238 -21.400 1.00 91.25 85 GLU A O 1
ATOM 692 N N . VAL A 1 86 ? 11.466 1.416 -19.894 1.00 92.81 86 VAL A N 1
ATOM 693 C CA . VAL A 1 86 ? 12.653 2.017 -20.524 1.00 92.81 86 VAL A CA 1
ATOM 694 C C . VAL A 1 86 ? 13.800 1.010 -20.556 1.00 92.81 86 VAL A C 1
ATOM 696 O O . VAL A 1 86 ? 14.424 0.818 -21.600 1.00 92.81 86 VAL A O 1
ATOM 699 N N . LYS A 1 87 ? 14.051 0.312 -19.444 1.00 95.25 87 LYS A N 1
ATOM 700 C CA . LYS A 1 87 ? 15.098 -0.712 -19.359 1.00 95.25 87 LYS A CA 1
ATOM 701 C C . LYS A 1 87 ? 14.865 -1.857 -20.348 1.00 95.25 87 LYS A C 1
ATOM 703 O O . LYS A 1 87 ? 15.813 -2.271 -21.013 1.00 95.25 87 LYS A O 1
ATOM 708 N N . ALA A 1 88 ? 13.633 -2.353 -20.465 1.00 94.19 88 ALA A N 1
ATOM 709 C CA . ALA A 1 88 ? 13.287 -3.400 -21.426 1.00 94.19 88 ALA A CA 1
ATOM 710 C C . ALA A 1 88 ? 13.504 -2.926 -22.872 1.00 94.19 88 ALA A C 1
ATOM 712 O O . ALA A 1 88 ? 14.115 -3.627 -23.675 1.00 94.19 88 ALA A O 1
ATOM 713 N N . THR A 1 89 ? 13.093 -1.694 -23.179 1.00 95.81 89 THR A N 1
ATOM 714 C CA . THR A 1 89 ? 13.283 -1.089 -24.504 1.00 95.81 89 THR A CA 1
ATOM 715 C C . THR A 1 89 ? 14.765 -0.968 -24.860 1.00 95.81 89 THR A C 1
ATOM 717 O O . THR A 1 89 ? 15.181 -1.383 -25.941 1.00 95.81 89 THR A O 1
ATOM 720 N N . VAL A 1 90 ? 15.586 -0.451 -23.941 1.00 96.19 90 VAL A N 1
ATOM 721 C CA . VAL A 1 90 ? 17.042 -0.339 -24.127 1.00 96.19 90 VAL A CA 1
ATOM 722 C C . VAL A 1 90 ? 17.675 -1.714 -24.328 1.00 96.19 90 VAL A C 1
ATOM 724 O O . VAL A 1 90 ? 18.528 -1.867 -25.205 1.00 96.19 90 VAL A O 1
ATOM 727 N N . HIS A 1 91 ? 17.250 -2.725 -23.566 1.00 96.75 91 HIS A N 1
ATOM 728 C CA . HIS A 1 91 ? 17.731 -4.092 -23.740 1.00 96.75 91 HIS A CA 1
ATOM 729 C C . HIS A 1 91 ? 17.413 -4.622 -25.146 1.00 96.75 91 HIS A C 1
ATOM 731 O O . HIS A 1 91 ? 18.304 -5.152 -25.810 1.00 96.75 91 HIS A O 1
ATOM 737 N N . GLU A 1 92 ? 16.174 -4.488 -25.620 1.00 96.62 92 GLU A N 1
ATOM 738 C CA . GLU A 1 92 ? 15.776 -4.959 -26.953 1.00 96.62 92 GLU A CA 1
ATOM 739 C C . GLU A 1 92 ? 16.546 -4.247 -28.070 1.00 96.62 92 GLU A C 1
ATOM 741 O O . GLU A 1 92 ? 17.033 -4.889 -29.001 1.00 96.62 92 GLU A O 1
ATOM 746 N N . VAL A 1 93 ? 16.731 -2.929 -27.956 1.00 95.62 93 VAL A N 1
ATOM 747 C CA . VAL A 1 93 ? 17.546 -2.152 -28.902 1.00 95.62 93 VAL A CA 1
ATOM 748 C C . VAL A 1 93 ? 18.992 -2.647 -28.906 1.00 95.62 93 VAL A C 1
ATOM 750 O O . VAL A 1 93 ? 19.546 -2.917 -29.970 1.00 95.62 93 VAL A O 1
ATOM 753 N N . THR A 1 94 ? 19.590 -2.823 -27.728 1.00 96.31 94 THR A N 1
ATOM 754 C CA . THR A 1 94 ? 20.977 -3.292 -27.586 1.00 96.31 94 THR A CA 1
ATOM 755 C C . THR A 1 94 ? 21.158 -4.678 -28.197 1.00 96.31 94 THR A C 1
ATOM 757 O O . THR A 1 94 ? 22.117 -4.908 -28.930 1.00 96.31 94 THR A O 1
ATOM 760 N N . LYS A 1 95 ? 20.210 -5.587 -27.955 1.00 96.75 95 LYS A N 1
ATOM 761 C CA . LYS A 1 95 ? 20.218 -6.927 -28.542 1.00 96.75 95 LYS A CA 1
ATOM 762 C C . LYS A 1 95 ? 20.193 -6.869 -30.072 1.00 96.75 95 LYS A C 1
ATOM 764 O O . LYS A 1 95 ? 21.051 -7.475 -30.699 1.00 96.75 95 LYS A O 1
ATOM 769 N N . ARG A 1 96 ? 19.291 -6.079 -30.670 1.00 96.81 96 ARG A N 1
ATOM 770 C CA . ARG A 1 96 ? 19.219 -5.911 -32.137 1.00 96.81 96 ARG A CA 1
ATOM 771 C C . ARG A 1 96 ? 20.533 -5.407 -32.735 1.00 96.81 96 ARG A C 1
ATOM 773 O O . ARG A 1 96 ? 20.929 -5.876 -33.796 1.00 96.81 96 ARG A O 1
ATOM 780 N N . PHE A 1 97 ? 21.206 -4.468 -32.066 1.00 96.38 97 PHE A N 1
ATOM 781 C CA . PHE A 1 97 ? 22.514 -3.978 -32.509 1.00 96.38 97 PHE A CA 1
ATOM 782 C C . PHE A 1 97 ? 23.595 -5.058 -32.448 1.00 96.38 97 PHE A C 1
ATOM 784 O O . PHE A 1 97 ? 24.364 -5.193 -33.397 1.00 96.38 97 PHE A O 1
ATOM 791 N N . LEU A 1 98 ? 23.655 -5.824 -31.357 1.00 96.50 98 LEU A N 1
ATOM 792 C CA . LEU A 1 98 ? 24.628 -6.908 -31.207 1.00 96.50 98 LEU A CA 1
ATOM 793 C C . LEU A 1 98 ? 24.371 -8.048 -32.196 1.00 96.50 98 LEU A C 1
ATOM 795 O O . LEU A 1 98 ? 25.323 -8.543 -32.788 1.00 96.50 98 LEU A O 1
ATOM 799 N N . ASP A 1 99 ? 23.109 -8.411 -32.430 1.00 96.00 99 ASP A N 1
ATOM 800 C CA . ASP A 1 99 ? 22.726 -9.414 -33.427 1.00 96.00 99 ASP A CA 1
ATOM 801 C C . ASP A 1 99 ? 23.119 -8.953 -34.841 1.00 96.00 99 ASP A C 1
ATOM 803 O O . ASP A 1 99 ? 23.715 -9.713 -35.599 1.00 96.00 99 ASP A O 1
ATOM 807 N N . ALA A 1 100 ? 22.874 -7.683 -35.185 1.00 95.12 100 ALA A N 1
ATOM 808 C CA . ALA A 1 100 ? 23.295 -7.115 -36.466 1.00 95.12 100 ALA A CA 1
ATOM 809 C C . ALA A 1 100 ? 24.826 -7.080 -36.618 1.00 95.12 100 ALA A C 1
ATOM 811 O O . ALA A 1 100 ? 25.346 -7.416 -37.680 1.00 95.12 100 ALA A O 1
ATOM 812 N N . ALA A 1 101 ? 25.556 -6.710 -35.562 1.00 92.44 101 ALA A N 1
ATOM 813 C CA . ALA A 1 101 ? 27.017 -6.733 -35.559 1.00 92.44 101 ALA A CA 1
ATOM 814 C C . ALA A 1 101 ? 27.564 -8.163 -35.692 1.00 92.44 101 ALA A C 1
ATOM 816 O O . ALA A 1 101 ? 28.548 -8.382 -36.397 1.00 92.44 101 ALA A O 1
ATOM 817 N N . ALA A 1 102 ? 26.918 -9.140 -35.050 1.00 91.12 102 ALA A N 1
ATOM 818 C CA . ALA A 1 102 ? 27.268 -10.548 -35.165 1.00 91.12 102 ALA A CA 1
ATOM 819 C C . ALA A 1 102 ? 27.004 -11.088 -36.581 1.00 91.12 102 ALA A C 1
ATOM 821 O O . ALA A 1 102 ? 27.857 -11.789 -37.122 1.00 91.12 102 ALA A O 1
ATOM 822 N N . GLU A 1 103 ? 25.880 -10.734 -37.211 1.00 91.31 103 GLU A N 1
ATOM 823 C CA . GLU A 1 103 ? 25.586 -11.104 -38.603 1.00 91.31 103 GLU A CA 1
ATOM 824 C C . GLU A 1 103 ? 26.543 -10.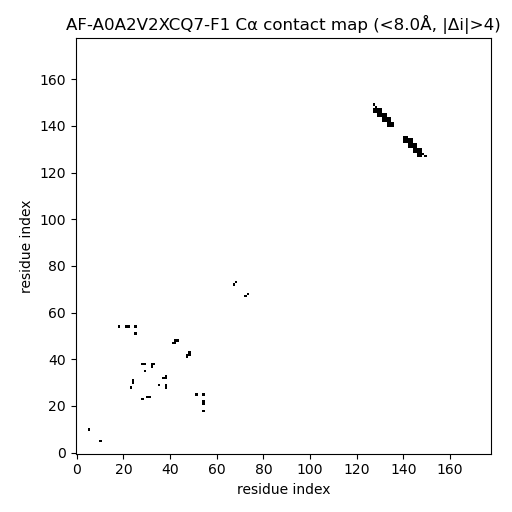438 -39.605 1.00 91.31 103 GLU A C 1
ATOM 826 O O . GLU A 1 103 ? 26.999 -11.090 -40.546 1.00 91.31 103 GLU A O 1
ATOM 831 N N . GLU A 1 104 ? 26.921 -9.172 -39.396 1.00 86.44 104 GLU A N 1
ATOM 832 C CA . GLU A 1 104 ? 27.955 -8.521 -40.212 1.00 86.44 104 GLU A CA 1
ATOM 833 C C . GLU A 1 104 ? 29.312 -9.216 -40.031 1.00 86.44 104 GLU A C 1
ATOM 835 O O . GLU A 1 104 ? 29.979 -9.523 -41.014 1.00 86.44 104 GLU A O 1
ATOM 840 N N . ALA A 1 105 ? 29.696 -9.560 -38.797 1.00 85.19 105 ALA A N 1
ATOM 841 C CA . ALA A 1 105 ? 30.925 -10.308 -38.527 1.00 85.19 105 ALA A CA 1
ATOM 842 C C . ALA A 1 105 ? 30.902 -11.736 -39.108 1.00 85.19 105 ALA A C 1
ATOM 844 O O . ALA A 1 105 ? 31.950 -12.285 -39.454 1.00 85.19 105 ALA A O 1
ATOM 845 N N . ARG A 1 106 ? 29.715 -12.344 -39.233 1.00 80.38 106 ARG A N 1
ATOM 846 C CA . ARG A 1 106 ? 29.511 -13.673 -39.825 1.00 80.38 106 ARG A CA 1
ATOM 847 C C . ARG A 1 106 ? 29.607 -13.666 -41.349 1.00 80.38 106 ARG A C 1
ATOM 849 O O . ARG A 1 106 ? 29.901 -14.710 -41.930 1.00 80.38 106 ARG A O 1
ATOM 856 N N . ASN A 1 107 ? 29.393 -12.520 -41.993 1.00 70.75 107 ASN A N 1
ATOM 857 C CA . ASN A 1 107 ? 29.644 -12.331 -43.414 1.00 70.75 107 ASN A CA 1
ATOM 858 C C . ASN A 1 107 ? 31.083 -11.836 -43.605 1.00 70.75 107 ASN A C 1
ATOM 860 O O . ASN A 1 107 ? 31.320 -10.635 -43.496 1.00 70.75 107 ASN A O 1
ATOM 864 N N . PRO A 1 108 ? 32.066 -12.695 -43.943 1.00 62.19 108 PRO A N 1
ATOM 865 C CA . PRO A 1 108 ? 33.396 -12.230 -44.314 1.00 62.19 108 PRO A CA 1
ATOM 866 C C . PRO A 1 108 ? 33.299 -11.486 -45.652 1.00 62.19 108 PRO A C 1
ATOM 868 O O . PRO A 1 108 ? 33.582 -12.026 -46.722 1.00 62.19 108 PRO A O 1
ATOM 871 N N . LYS A 1 109 ? 32.877 -10.217 -45.622 1.00 62.94 109 LYS A N 1
ATOM 872 C CA . LYS A 1 109 ? 32.759 -9.332 -46.785 1.00 62.94 109 LYS A CA 1
ATOM 873 C C . LYS A 1 109 ? 34.123 -8.740 -47.117 1.00 62.94 109 LYS A C 1
ATOM 875 O O . LYS A 1 109 ? 34.358 -7.539 -47.095 1.00 62.94 109 LYS A O 1
ATOM 880 N N . LYS A 1 110 ? 35.029 -9.677 -47.350 1.00 50.28 110 LYS A N 1
ATOM 881 C CA . LYS A 1 110 ? 36.361 -9.642 -47.931 1.00 50.28 110 LYS A CA 1
ATOM 882 C C . LYS A 1 110 ? 36.967 -10.951 -47.447 1.00 50.28 110 LYS A C 1
ATOM 884 O O . LYS A 1 110 ? 37.551 -11.024 -46.372 1.00 50.28 110 LYS A O 1
ATOM 889 N N . SER A 1 111 ? 36.903 -11.974 -48.296 1.00 52.34 111 SER A N 1
ATOM 890 C CA . SER A 1 111 ? 38.102 -12.781 -48.493 1.00 52.34 111 SER A CA 1
ATOM 891 C C . SER A 1 111 ? 39.169 -11.806 -49.001 1.00 52.34 111 SER A C 1
ATOM 893 O O . SER A 1 111 ? 39.438 -11.698 -50.191 1.00 52.34 111 SER A O 1
ATOM 895 N N . SER A 1 112 ? 39.719 -10.973 -48.109 1.00 57.78 112 SER A N 1
ATOM 896 C CA . SER A 1 112 ? 41.095 -10.578 -48.294 1.00 57.78 112 SER A CA 1
ATOM 897 C C . SER A 1 112 ? 41.797 -11.914 -48.237 1.00 57.78 112 SER A C 1
ATOM 899 O O . SER A 1 112 ? 41.748 -12.579 -47.195 1.00 57.78 112 SER A O 1
ATOM 901 N N . ALA A 1 113 ? 42.338 -12.350 -49.375 1.00 57.03 113 ALA A N 1
ATOM 902 C CA . ALA A 1 113 ? 43.324 -13.412 -49.374 1.00 57.03 113 ALA A CA 1
ATOM 903 C C . ALA A 1 113 ? 44.207 -13.173 -48.143 1.00 57.03 113 ALA A C 1
ATOM 905 O O . ALA A 1 113 ? 44.570 -12.006 -47.925 1.00 57.03 113 ALA A O 1
ATOM 906 N N . PRO A 1 114 ? 44.443 -14.186 -47.285 1.00 52.06 114 PRO A N 1
ATOM 907 C CA . PRO A 1 114 ? 45.368 -14.004 -46.183 1.00 52.06 114 PRO A CA 1
ATOM 908 C C . PRO A 1 114 ? 46.593 -13.345 -46.801 1.00 52.06 114 PRO A C 1
ATOM 910 O O . PRO A 1 114 ? 47.148 -13.863 -47.773 1.00 52.06 114 PRO A O 1
ATOM 913 N N . ILE A 1 115 ? 46.920 -12.134 -46.343 1.00 58.81 115 ILE A N 1
ATOM 914 C CA . ILE A 1 115 ? 48.185 -11.517 -46.701 1.00 58.81 115 ILE A CA 1
ATOM 915 C C . ILE A 1 115 ? 49.169 -12.407 -45.966 1.00 58.81 115 ILE A C 1
ATOM 917 O O . ILE A 1 115 ? 49.476 -12.183 -44.797 1.00 58.81 115 ILE A O 1
ATOM 921 N N . ASN A 1 116 ? 49.552 -13.504 -46.615 1.00 56.34 116 ASN A N 1
ATOM 922 C CA . ASN A 1 116 ? 50.720 -14.256 -46.250 1.00 56.34 116 ASN A CA 1
ATOM 923 C C . ASN A 1 116 ? 51.818 -13.205 -46.335 1.00 56.34 116 ASN A C 1
ATOM 925 O O . ASN A 1 116 ? 52.232 -12.808 -47.423 1.00 56.34 116 ASN A O 1
ATOM 929 N N . LEU A 1 117 ? 52.203 -12.651 -45.185 1.00 57.06 117 LEU A N 1
ATOM 930 C CA . LEU A 1 117 ? 53.455 -11.932 -45.060 1.00 57.06 117 LEU A CA 1
ATOM 931 C C . LEU A 1 117 ? 54.529 -13.011 -45.197 1.00 57.06 117 LEU A C 1
ATOM 933 O O . LEU A 1 117 ? 55.054 -13.507 -44.199 1.00 57.06 117 LEU A O 1
ATOM 937 N N . GLU A 1 118 ? 54.741 -13.443 -46.442 1.00 54.44 118 GLU A N 1
ATOM 938 C CA . GLU A 1 118 ? 55.804 -14.332 -46.886 1.00 54.44 118 GLU A CA 1
ATOM 939 C C . GLU A 1 118 ? 57.099 -13.771 -46.278 1.00 54.44 118 GLU A C 1
ATOM 941 O O . GLU A 1 118 ? 57.514 -12.656 -46.594 1.00 54.44 118 GLU A O 1
ATOM 946 N N . GLY A 1 119 ? 57.650 -14.475 -45.286 1.00 53.84 119 GLY A N 1
ATOM 947 C CA . GLY A 1 119 ? 58.863 -14.072 -44.565 1.00 53.84 119 GLY A CA 1
ATOM 948 C C . GLY A 1 119 ? 58.692 -13.509 -43.144 1.00 53.84 119 GLY A C 1
ATOM 949 O O . GLY A 1 119 ? 59.684 -13.417 -42.425 1.00 53.84 119 GLY A O 1
ATOM 950 N N . CYS A 1 120 ? 57.484 -13.184 -42.656 1.00 52.28 120 CYS A N 1
ATOM 951 C CA . CYS A 1 120 ? 57.342 -12.668 -41.280 1.00 52.28 120 CYS A CA 1
ATOM 952 C C . CYS A 1 120 ? 57.288 -13.791 -40.223 1.00 52.28 120 CYS A C 1
ATOM 954 O O . CYS A 1 120 ? 57.812 -13.629 -39.119 1.00 52.28 120 CYS A O 1
ATOM 956 N N . TYR A 1 121 ? 56.716 -14.952 -40.564 1.00 46.28 121 TYR A N 1
ATOM 957 C CA . TYR A 1 121 ? 56.595 -16.109 -39.659 1.00 46.28 121 TYR A CA 1
ATOM 958 C C . TYR A 1 121 ? 57.896 -16.926 -39.547 1.00 46.28 121 TYR A C 1
ATOM 960 O O . TYR A 1 121 ? 58.164 -17.550 -38.521 1.00 46.28 121 TYR A O 1
ATOM 968 N N . GLU A 1 122 ? 58.766 -16.846 -40.556 1.00 49.91 122 GLU A N 1
ATOM 969 C CA . GLU A 1 122 ? 60.103 -17.449 -40.515 1.00 49.91 122 GLU A CA 1
ATOM 970 C C . GLU A 1 122 ? 61.015 -16.758 -39.489 1.00 49.91 122 GLU A C 1
ATOM 972 O O . GLU A 1 122 ? 61.842 -17.416 -38.864 1.00 49.91 122 GLU A O 1
ATOM 977 N N . SER A 1 123 ? 60.828 -15.456 -39.230 1.00 56.22 123 SER A N 1
ATOM 978 C CA . SER A 1 123 ? 61.637 -14.710 -38.251 1.00 56.22 123 SER A CA 1
ATOM 979 C C . SER A 1 123 ? 61.414 -15.171 -36.801 1.00 56.22 123 SER A C 1
ATOM 981 O O . SER A 1 123 ? 62.366 -15.248 -36.023 1.00 56.22 123 SER A O 1
ATOM 983 N N . VAL A 1 124 ? 60.179 -15.560 -36.459 1.00 51.84 124 VAL A N 1
ATOM 984 C CA . VAL A 1 124 ? 59.812 -16.089 -35.134 1.00 51.84 124 VAL A CA 1
ATOM 985 C C . VAL A 1 124 ? 60.377 -17.499 -34.939 1.00 51.84 124 VAL A C 1
ATOM 987 O O . VAL A 1 124 ? 60.839 -17.835 -33.850 1.00 51.84 124 VAL A O 1
ATOM 990 N N . HIS A 1 125 ? 60.427 -18.302 -36.006 1.00 53.53 125 HIS A N 1
ATOM 991 C CA . HIS A 1 125 ? 61.052 -19.628 -35.988 1.00 53.53 125 HIS A CA 1
ATOM 992 C C . HIS A 1 125 ? 62.586 -19.595 -36.040 1.00 53.53 125 HIS A C 1
ATOM 994 O O . HIS A 1 125 ? 63.228 -20.548 -35.598 1.00 53.53 125 HIS A O 1
ATOM 1000 N N . ASN A 1 126 ? 63.186 -18.505 -36.524 1.00 55.06 126 ASN A N 1
ATOM 1001 C CA . ASN A 1 126 ? 64.639 -18.341 -36.565 1.00 55.06 126 ASN A CA 1
ATOM 1002 C C . ASN A 1 126 ? 65.225 -17.733 -35.273 1.00 55.06 126 ASN A C 1
ATOM 1004 O O . ASN A 1 126 ? 66.445 -17.590 -35.148 1.00 55.06 126 ASN A O 1
ATOM 1008 N N . ALA A 1 127 ? 64.386 -17.408 -34.281 1.00 52.91 127 ALA A N 1
ATOM 1009 C CA . ALA A 1 127 ? 64.843 -17.078 -32.937 1.00 52.91 127 ALA A CA 1
ATOM 1010 C C . ALA A 1 127 ? 65.476 -18.328 -32.295 1.00 52.91 127 ALA A C 1
ATOM 1012 O O . ALA A 1 127 ? 64.799 -19.257 -31.857 1.00 52.91 127 ALA A O 1
ATOM 1013 N N . ARG A 1 128 ? 66.811 -18.381 -32.265 1.00 57.47 128 ARG A N 1
ATOM 1014 C CA . ARG A 1 128 ? 67.565 -19.463 -31.616 1.00 57.47 128 ARG A CA 1
ATOM 1015 C C . ARG A 1 128 ? 67.408 -19.320 -30.101 1.00 57.47 128 ARG A C 1
ATOM 1017 O O . ARG A 1 128 ? 68.030 -18.452 -29.498 1.00 57.47 128 ARG A O 1
ATOM 1024 N N . TRP A 1 129 ? 66.593 -20.175 -29.488 1.00 54.53 129 TRP A N 1
ATOM 1025 C CA . TRP A 1 129 ? 66.415 -20.212 -28.036 1.00 54.53 129 TRP A CA 1
ATOM 1026 C C . TRP A 1 129 ? 67.719 -20.679 -27.373 1.00 54.53 129 TRP A C 1
ATOM 1028 O O . TRP A 1 129 ? 68.161 -21.812 -27.567 1.00 54.53 129 TRP A O 1
ATOM 1038 N N . HIS A 1 130 ? 68.360 -19.798 -26.609 1.00 57.97 130 HIS A N 1
ATOM 1039 C CA . HIS A 1 130 ? 69.449 -20.148 -25.703 1.00 57.97 130 HIS A CA 1
ATOM 1040 C C . HIS A 1 130 ? 68.852 -20.241 -24.302 1.00 57.97 130 HIS A C 1
ATOM 1042 O O . HIS A 1 130 ? 68.260 -19.276 -23.827 1.00 57.97 130 HIS A O 1
ATOM 1048 N N . HIS A 1 131 ? 68.968 -21.404 -23.668 1.00 59.25 131 HIS A N 1
ATOM 1049 C CA . HIS A 1 131 ? 68.568 -21.568 -22.275 1.00 59.25 131 HIS A CA 1
ATOM 1050 C C . HIS A 1 131 ? 69.798 -21.946 -21.460 1.00 59.25 131 HIS A C 1
ATOM 1052 O O . HIS A 1 131 ? 70.714 -22.614 -21.948 1.00 59.25 131 HIS A O 1
ATOM 1058 N N . VAL A 1 132 ? 69.834 -21.441 -20.235 1.00 46.78 132 VAL A N 1
ATOM 1059 C CA . VAL A 1 132 ? 70.915 -21.691 -19.290 1.00 46.78 132 VAL A CA 1
ATOM 1060 C C . VAL A 1 132 ? 70.502 -22.891 -18.456 1.00 46.78 132 VAL A C 1
ATOM 1062 O O . VAL A 1 132 ? 69.405 -22.898 -17.899 1.00 46.78 132 VAL A O 1
ATOM 1065 N N . VAL A 1 133 ? 71.348 -23.916 -18.419 1.00 58.44 133 VAL A N 1
ATOM 1066 C CA . VAL A 1 133 ? 71.132 -25.102 -17.588 1.00 58.44 133 VAL A CA 1
ATOM 1067 C C . VAL A 1 133 ? 72.200 -25.107 -16.508 1.00 58.44 133 VAL A C 1
ATOM 1069 O O . VAL A 1 133 ? 73.390 -24.993 -16.805 1.00 58.44 133 VAL A O 1
ATOM 1072 N N . GLU A 1 134 ? 71.769 -25.222 -15.257 1.00 51.72 134 GLU A N 1
ATOM 1073 C CA . GLU A 1 134 ? 72.665 -25.420 -14.123 1.00 51.72 134 GLU A CA 1
ATOM 1074 C C . GLU A 1 134 ? 73.114 -26.884 -14.102 1.00 51.72 134 GLU A C 1
ATOM 1076 O O . GLU A 1 134 ? 72.289 -27.798 -14.037 1.00 51.72 134 GLU A O 1
ATOM 1081 N N . LEU A 1 135 ? 74.423 -27.116 -14.180 1.00 54.06 135 LEU A N 1
ATOM 1082 C CA . LEU A 1 135 ? 75.010 -28.440 -13.994 1.00 54.06 135 LEU A CA 1
ATOM 1083 C C . LEU A 1 135 ? 75.586 -28.501 -12.579 1.00 54.06 135 LEU A C 1
ATOM 1085 O O . LEU A 1 135 ? 76.476 -27.734 -12.225 1.00 54.06 135 LEU A O 1
ATOM 1089 N N . SER A 1 136 ? 75.041 -29.390 -11.754 1.00 54.78 136 SER A N 1
ATOM 1090 C CA . SER A 1 136 ? 75.491 -29.620 -10.381 1.00 54.78 136 SER A CA 1
ATOM 1091 C C . SER A 1 136 ? 76.424 -30.831 -10.354 1.00 54.78 136 SER A C 1
ATOM 1093 O O . SER A 1 136 ? 75.970 -31.952 -10.146 1.00 54.78 136 SER A O 1
ATOM 1095 N N . ASP A 1 137 ? 77.724 -30.618 -10.589 1.00 54.59 137 ASP A N 1
ATOM 1096 C CA . ASP A 1 137 ? 78.742 -31.687 -10.514 1.00 54.59 137 ASP A CA 1
ATOM 1097 C C . ASP A 1 137 ? 79.551 -31.708 -9.203 1.00 54.59 137 ASP A C 1
ATOM 1099 O O . ASP A 1 137 ? 80.502 -32.465 -9.052 1.00 54.59 137 ASP A O 1
ATOM 1103 N N . GLY A 1 138 ? 79.083 -30.982 -8.187 1.00 57.38 138 GLY A N 1
ATOM 1104 C CA . GLY A 1 138 ? 79.522 -31.197 -6.809 1.00 57.38 138 GLY A CA 1
ATOM 1105 C C . GLY A 1 138 ? 80.758 -30.416 -6.366 1.00 57.38 138 GLY A C 1
ATOM 1106 O O . GLY A 1 138 ? 81.054 -30.453 -5.177 1.00 57.38 138 GLY A O 1
ATOM 1107 N N . GLU A 1 139 ? 81.410 -29.629 -7.227 1.00 55.69 139 GLU A N 1
ATOM 1108 C CA . GLU A 1 139 ? 82.493 -28.729 -6.796 1.00 55.69 139 GLU A CA 1
ATOM 1109 C C . GLU A 1 139 ? 82.486 -27.396 -7.575 1.00 55.69 139 GLU A C 1
ATOM 1111 O O . GLU A 1 139 ? 83.443 -27.005 -8.234 1.00 55.69 139 GLU A O 1
ATOM 1116 N N . GLY A 1 140 ? 81.358 -26.677 -7.485 1.00 53.00 140 GLY A N 1
ATOM 1117 C CA . GLY A 1 140 ? 81.188 -25.304 -7.985 1.00 53.00 140 GLY A CA 1
ATOM 1118 C C . GLY A 1 140 ? 80.061 -25.154 -9.014 1.00 53.00 140 GLY A C 1
ATOM 1119 O O . GLY A 1 140 ? 80.041 -25.823 -10.040 1.00 53.00 140 GLY A O 1
ATOM 1120 N N . THR A 1 141 ? 79.104 -24.256 -8.755 1.00 51.28 141 THR A N 1
ATOM 1121 C CA . THR A 1 141 ? 77.965 -24.009 -9.657 1.00 51.28 141 THR A CA 1
ATOM 1122 C C . THR A 1 141 ? 78.421 -23.277 -10.923 1.00 51.28 141 THR A C 1
ATOM 1124 O O . THR A 1 141 ? 78.581 -22.056 -10.921 1.00 51.28 141 THR A O 1
ATOM 1127 N N . GLY A 1 142 ? 78.628 -24.018 -12.013 1.00 56.28 142 GLY A N 1
ATOM 1128 C CA . GLY A 1 142 ? 78.886 -23.474 -13.348 1.00 56.28 142 GLY A CA 1
ATOM 1129 C C . GLY A 1 142 ? 77.607 -23.380 -14.188 1.00 56.28 142 GLY A C 1
ATOM 1130 O O . GLY A 1 142 ? 76.843 -24.341 -14.277 1.00 56.28 142 GLY A O 1
ATOM 1131 N N . MET A 1 143 ? 77.371 -22.229 -14.829 1.00 53.59 143 MET A N 1
ATOM 1132 C CA . MET A 1 143 ? 76.273 -22.035 -15.788 1.00 53.59 143 MET A CA 1
ATOM 1133 C C . MET A 1 143 ? 76.769 -22.277 -17.220 1.00 53.59 143 MET A C 1
ATOM 1135 O O . MET A 1 143 ? 77.634 -21.547 -17.702 1.00 53.59 143 MET A O 1
ATOM 1139 N N . GLU A 1 144 ? 76.201 -23.262 -17.925 1.00 50.47 144 GLU A N 1
ATOM 1140 C CA . GLU A 1 144 ? 76.501 -23.509 -19.343 1.00 50.47 144 GLU A CA 1
ATOM 1141 C C . GLU A 1 144 ? 75.324 -23.055 -20.226 1.00 50.47 144 GLU A C 1
ATOM 1143 O O . GLU A 1 144 ? 74.176 -23.473 -20.047 1.00 50.47 144 GLU A O 1
ATOM 1148 N N . VAL A 1 145 ? 75.598 -22.189 -21.210 1.00 49.81 145 VAL A N 1
ATOM 1149 C CA . VAL A 1 145 ? 74.587 -21.713 -22.169 1.00 49.81 145 VAL A CA 1
ATOM 1150 C C . VAL A 1 145 ? 74.498 -22.697 -23.330 1.00 49.81 145 VAL A C 1
ATOM 1152 O O . VAL A 1 145 ? 75.306 -22.657 -24.261 1.00 49.81 145 VAL A O 1
ATOM 1155 N N . ARG A 1 146 ? 73.485 -23.567 -23.321 1.00 58.53 146 ARG A N 1
ATOM 1156 C CA . ARG A 1 146 ? 73.279 -24.540 -24.402 1.00 58.53 146 ARG A CA 1
ATOM 1157 C C . ARG A 1 146 ? 72.318 -23.999 -25.457 1.00 58.53 146 ARG A C 1
ATOM 1159 O O . ARG A 1 146 ? 71.252 -23.454 -25.164 1.00 58.53 146 ARG A O 1
ATOM 1166 N N . ARG A 1 147 ? 72.700 -24.152 -26.730 1.00 49.69 147 ARG A N 1
ATOM 1167 C CA . ARG A 1 147 ? 71.844 -23.830 -27.881 1.00 49.69 147 ARG A CA 1
ATOM 1168 C C . ARG A 1 147 ? 70.673 -24.820 -27.901 1.00 49.69 147 ARG A C 1
ATOM 1170 O O . ARG A 1 147 ? 70.894 -26.019 -28.043 1.00 49.69 147 ARG A O 1
ATOM 1177 N N . GLY A 1 148 ? 69.442 -24.328 -27.776 1.00 56.69 148 GLY A N 1
ATOM 1178 C CA . GLY A 1 148 ? 68.238 -25.145 -27.901 1.00 56.69 148 GLY A CA 1
ATOM 1179 C C . GLY A 1 148 ? 68.092 -25.694 -29.321 1.00 56.69 148 GLY A C 1
ATOM 1180 O O . GLY A 1 148 ? 68.201 -24.951 -30.300 1.00 56.69 148 GLY A O 1
ATOM 1181 N N . ASN A 1 149 ? 67.869 -27.002 -29.437 1.00 55.19 149 ASN A N 1
ATOM 1182 C CA . ASN A 1 149 ? 67.499 -27.644 -30.693 1.00 55.19 149 ASN A CA 1
ATOM 1183 C C . ASN A 1 149 ? 65.990 -27.443 -30.921 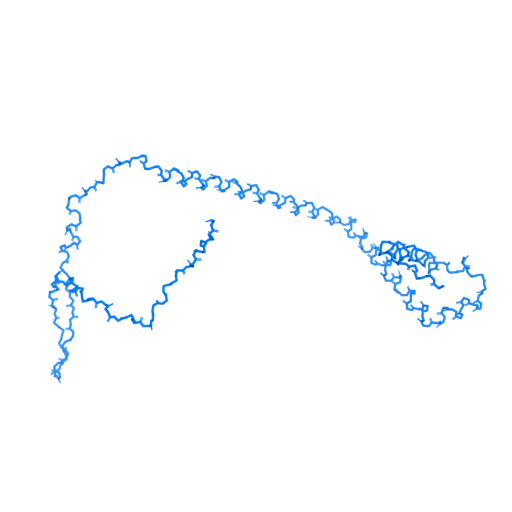1.00 55.19 149 ASN A C 1
ATOM 1185 O O . ASN A 1 149 ? 65.188 -27.755 -30.048 1.00 55.19 149 ASN A O 1
ATOM 1189 N N . HIS A 1 150 ? 65.612 -26.921 -32.086 1.00 52.81 150 HIS A N 1
ATOM 1190 C CA . HIS A 1 150 ? 64.235 -26.579 -32.476 1.00 52.81 150 HIS A CA 1
ATOM 1191 C C . HIS A 1 150 ? 63.361 -27.809 -32.776 1.00 52.81 150 HIS A C 1
ATOM 1193 O O . HIS A 1 150 ? 62.161 -27.678 -32.991 1.00 52.81 150 HIS A O 1
ATOM 1199 N N . CYS A 1 151 ? 63.934 -29.014 -32.743 1.00 50.34 151 CYS A N 1
ATOM 1200 C CA . CYS A 1 151 ? 63.214 -30.263 -32.965 1.00 50.34 151 CYS A CA 1
ATOM 1201 C C . CYS A 1 151 ? 63.055 -31.060 -31.665 1.00 50.34 151 CYS A C 1
ATOM 1203 O O . CYS A 1 151 ? 63.620 -32.140 -31.503 1.00 50.34 151 CYS A O 1
ATOM 1205 N N . SER A 1 152 ? 62.243 -30.544 -30.747 1.00 49.47 152 SER A N 1
ATOM 1206 C CA . SER A 1 152 ? 61.584 -31.348 -29.715 1.00 49.47 152 SER A CA 1
ATOM 1207 C C . SER A 1 152 ? 60.069 -31.165 -29.795 1.00 49.47 152 SER A C 1
ATOM 1209 O O . SER A 1 152 ? 59.389 -30.929 -28.800 1.00 49.47 152 SER A O 1
ATOM 1211 N N . HIS A 1 153 ? 59.500 -31.371 -30.988 1.00 43.66 153 HIS A N 1
ATOM 1212 C CA . HIS A 1 153 ? 58.177 -31.984 -31.017 1.00 43.66 153 HIS A CA 1
ATOM 1213 C C . HIS A 1 153 ? 58.319 -33.329 -30.311 1.00 43.66 153 HIS A C 1
ATOM 1215 O O . HIS A 1 153 ? 58.903 -34.277 -30.842 1.00 43.66 153 HIS A O 1
ATOM 1221 N N . GLY A 1 154 ? 57.873 -33.363 -29.055 1.00 39.22 154 GLY A N 1
ATOM 1222 C CA . GLY A 1 154 ? 57.763 -34.580 -28.282 1.00 39.22 154 GLY A CA 1
ATOM 1223 C C . GLY A 1 154 ? 57.065 -35.617 -29.145 1.00 39.22 154 GLY A C 1
ATOM 1224 O O . GLY A 1 154 ? 55.947 -35.409 -29.608 1.00 39.22 154 GLY A O 1
ATOM 1225 N N . ARG A 1 155 ? 57.770 -36.718 -29.397 1.00 40.31 155 ARG A N 1
ATOM 1226 C CA . ARG A 1 155 ? 57.210 -37.937 -29.961 1.00 40.31 155 ARG A CA 1
ATOM 1227 C C . ARG A 1 155 ? 55.943 -38.227 -29.150 1.00 40.31 155 ARG A C 1
ATOM 1229 O O . ARG A 1 155 ? 56.053 -38.483 -27.952 1.00 40.31 155 ARG A O 1
ATOM 1236 N N . THR A 1 156 ? 54.769 -38.108 -29.767 1.00 44.50 156 THR A N 1
ATOM 1237 C CA . THR A 1 156 ? 53.465 -38.396 -29.165 1.00 44.50 156 THR A CA 1
ATOM 1238 C C . THR A 1 156 ? 53.468 -39.865 -28.754 1.00 44.50 156 THR A C 1
ATOM 1240 O O . THR A 1 156 ? 53.104 -40.752 -29.520 1.00 44.50 156 THR A O 1
ATOM 1243 N N . ARG A 1 157 ? 53.959 -40.164 -27.548 1.00 41.97 157 ARG A N 1
ATOM 1244 C CA . ARG A 1 157 ? 53.620 -41.415 -26.884 1.00 41.97 157 ARG A CA 1
ATOM 1245 C C . ARG A 1 157 ? 52.139 -41.298 -26.576 1.00 41.97 157 ARG A C 1
ATOM 1247 O O . ARG A 1 157 ? 51.722 -40.360 -25.903 1.00 41.97 157 ARG A O 1
ATOM 1254 N N . GLN A 1 158 ? 51.366 -42.210 -27.156 1.00 46.78 158 GLN A N 1
ATOM 1255 C CA . GLN A 1 158 ? 49.970 -42.442 -26.823 1.00 46.78 158 GLN A CA 1
ATOM 1256 C C . GLN A 1 158 ? 49.797 -42.322 -25.304 1.00 46.78 158 GLN A C 1
ATOM 1258 O O . GLN A 1 158 ? 50.381 -43.100 -24.553 1.00 46.78 158 GLN A O 1
ATOM 1263 N N . LEU A 1 159 ? 49.022 -41.333 -24.858 1.00 44.38 159 LEU A N 1
ATOM 1264 C CA . LEU A 1 159 ? 48.543 -41.251 -23.482 1.00 44.38 159 LEU A CA 1
ATOM 1265 C C . LEU A 1 159 ? 47.451 -42.310 -23.304 1.00 44.38 159 LEU A C 1
ATOM 1267 O O . LEU A 1 159 ? 46.265 -42.006 -23.234 1.00 44.38 159 LEU A O 1
ATOM 1271 N N . ALA A 1 160 ? 47.860 -43.573 -23.258 1.00 46.09 160 ALA A N 1
ATOM 1272 C CA . ALA A 1 160 ? 47.082 -44.621 -22.626 1.00 46.09 160 ALA A CA 1
ATOM 1273 C C . ALA A 1 160 ? 47.409 -44.591 -21.131 1.00 46.09 160 ALA A C 1
ATOM 1275 O O . ALA A 1 160 ? 48.118 -45.454 -20.642 1.00 46.09 160 ALA A O 1
ATOM 1276 N N . GLU A 1 161 ? 46.976 -43.525 -20.456 1.00 51.84 161 GLU A N 1
ATOM 1277 C CA . GLU A 1 161 ? 46.619 -43.498 -19.034 1.00 51.84 161 GLU A CA 1
ATOM 1278 C C . GLU A 1 161 ? 46.132 -42.086 -18.685 1.00 51.84 161 GLU A C 1
ATOM 1280 O O . GLU A 1 161 ? 46.868 -41.098 -18.688 1.00 51.84 161 GLU A O 1
ATOM 1285 N N . LEU A 1 162 ? 44.825 -41.995 -18.457 1.00 45.81 162 LEU A N 1
ATOM 1286 C CA . LEU A 1 162 ? 44.105 -40.777 -18.123 1.00 45.81 162 LEU A CA 1
ATOM 1287 C C . LEU A 1 162 ? 44.486 -40.397 -16.684 1.00 45.81 162 LEU A C 1
ATOM 1289 O O . LEU A 1 162 ? 43.955 -40.959 -15.724 1.00 45.81 162 LEU A O 1
ATOM 1293 N N . SER A 1 163 ? 45.449 -39.483 -16.529 1.00 40.06 163 SER A N 1
ATOM 1294 C CA . SER A 1 163 ? 45.789 -38.917 -15.222 1.00 40.06 163 SER A CA 1
ATOM 1295 C C . SER A 1 163 ? 44.533 -38.285 -14.621 1.00 40.06 163 SER A C 1
ATOM 1297 O O . SER A 1 163 ? 43.941 -37.358 -15.182 1.00 40.06 163 SER A O 1
ATOM 1299 N N . LYS A 1 164 ? 44.091 -38.851 -13.496 1.00 56.72 164 LYS A N 1
ATOM 1300 C CA . LYS A 1 164 ? 42.930 -38.432 -12.706 1.00 56.72 164 LYS A CA 1
ATOM 1301 C C . LYS A 1 164 ? 43.196 -37.038 -12.131 1.00 56.72 164 LYS A C 1
ATOM 1303 O O . LYS A 1 164 ? 43.633 -36.916 -10.995 1.00 56.72 164 LYS A O 1
ATOM 1308 N N . GLY A 1 165 ? 42.994 -35.987 -12.919 1.00 52.88 165 GLY A N 1
ATOM 1309 C CA . GLY A 1 165 ? 43.291 -34.636 -12.436 1.00 52.88 165 GLY A CA 1
ATOM 1310 C C . GLY A 1 165 ? 43.011 -33.470 -13.376 1.00 52.88 165 GLY A C 1
ATOM 1311 O O . GLY A 1 165 ? 43.384 -32.353 -13.042 1.00 52.88 165 GLY A O 1
ATOM 1312 N N . MET A 1 166 ? 42.363 -33.676 -14.526 1.00 32.62 166 MET A N 1
ATOM 1313 C CA . MET A 1 166 ? 41.931 -32.572 -15.393 1.00 32.62 166 MET A CA 1
ATOM 1314 C C . MET A 1 166 ? 40.412 -32.593 -15.534 1.00 32.62 166 MET A C 1
ATOM 1316 O O . MET A 1 166 ? 39.856 -33.193 -16.450 1.00 32.62 166 MET A O 1
ATOM 1320 N N . THR A 1 167 ? 39.722 -31.921 -14.612 1.00 46.44 167 THR A N 1
ATOM 1321 C CA . THR A 1 167 ? 38.355 -31.455 -14.851 1.00 46.44 167 THR A CA 1
ATOM 1322 C C . THR A 1 167 ? 38.409 -30.384 -15.932 1.00 46.44 167 THR A C 1
ATOM 1324 O O . THR A 1 167 ? 38.645 -29.210 -15.657 1.00 46.44 167 THR A O 1
ATOM 1327 N N . VAL A 1 168 ? 38.210 -30.801 -17.180 1.00 41.06 168 VAL A N 1
ATOM 1328 C CA . VAL A 1 168 ? 37.783 -29.896 -18.243 1.00 41.06 168 VAL A CA 1
ATOM 1329 C C . VAL A 1 168 ? 36.424 -29.345 -17.813 1.00 41.06 168 VAL A C 1
ATOM 1331 O O . VAL A 1 168 ? 35.449 -30.088 -17.711 1.00 41.06 168 VAL A O 1
ATOM 1334 N N . TRP A 1 169 ? 36.360 -28.047 -17.519 1.00 43.84 169 TRP A N 1
ATOM 1335 C CA . TRP A 1 169 ? 35.103 -27.316 -17.379 1.00 43.84 169 TRP A CA 1
ATOM 1336 C C . TRP A 1 169 ? 34.426 -27.236 -18.753 1.00 43.84 169 TRP A C 1
ATOM 1338 O O . TRP A 1 169 ? 34.507 -26.246 -19.474 1.00 43.84 169 TRP A O 1
ATOM 1348 N N . SER A 1 170 ? 33.774 -28.327 -19.140 1.00 44.59 170 SER A N 1
ATOM 1349 C CA . SER A 1 170 ? 32.740 -28.323 -20.162 1.00 44.59 170 SER A CA 1
ATOM 1350 C C . SER A 1 170 ? 31.400 -28.274 -19.445 1.00 44.59 170 SER A C 1
ATOM 1352 O O . SER A 1 170 ? 31.028 -29.222 -18.756 1.00 44.59 170 SER A O 1
ATOM 1354 N N . ASN A 1 171 ? 30.662 -27.177 -19.609 1.00 42.19 171 ASN A N 1
ATOM 1355 C CA . ASN A 1 171 ? 29.239 -27.181 -19.288 1.00 42.19 171 ASN A CA 1
ATOM 1356 C C . ASN A 1 171 ? 28.540 -28.208 -20.200 1.00 42.19 171 ASN A C 1
ATOM 1358 O O . ASN A 1 171 ? 28.700 -28.125 -21.422 1.00 42.19 171 ASN A O 1
ATOM 1362 N N . PRO A 1 172 ? 27.771 -29.168 -19.660 1.00 45.31 172 PRO A N 1
ATOM 1363 C CA . PRO A 1 172 ? 27.044 -30.123 -20.480 1.00 45.31 172 PRO A CA 1
ATOM 1364 C C . PRO A 1 172 ? 25.837 -29.434 -21.126 1.00 45.31 172 PRO A C 1
ATOM 1366 O O . PRO A 1 172 ? 24.880 -29.056 -20.452 1.00 45.31 172 PRO A O 1
ATOM 1369 N N . VAL A 1 173 ? 25.862 -29.293 -22.452 1.00 43.31 173 VAL A N 1
ATOM 1370 C CA . VAL A 1 173 ? 24.658 -28.991 -23.234 1.00 43.31 173 VAL A CA 1
ATOM 1371 C C . VAL A 1 173 ? 23.808 -30.258 -23.255 1.00 43.31 173 VAL A C 1
ATOM 1373 O O . VAL A 1 173 ? 24.129 -31.222 -23.949 1.00 43.31 173 VAL A O 1
ATOM 1376 N N . GLN A 1 174 ? 22.730 -30.276 -22.472 1.00 47.38 174 GLN A N 1
ATOM 1377 C CA . GLN A 1 174 ? 21.710 -31.315 -22.572 1.00 47.38 174 GLN A CA 1
ATOM 1378 C C . GLN A 1 174 ? 21.020 -31.193 -23.936 1.00 47.38 174 GLN A C 1
ATOM 1380 O O . GLN A 1 174 ? 20.343 -30.204 -24.211 1.00 47.38 174 GLN A O 1
ATOM 1385 N N . ARG A 1 175 ? 21.181 -32.201 -24.799 1.00 43.16 175 ARG A N 1
ATOM 1386 C CA . ARG A 1 175 ? 20.248 -32.421 -25.908 1.00 43.16 175 ARG A CA 1
ATOM 1387 C C . ARG A 1 175 ? 19.095 -33.275 -25.395 1.00 43.16 175 ARG A C 1
ATOM 1389 O O . ARG A 1 175 ? 19.312 -34.389 -24.927 1.00 43.16 175 ARG A O 1
ATOM 1396 N N . VAL A 1 176 ? 17.887 -32.733 -25.494 1.00 45.06 176 VAL A N 1
ATOM 1397 C CA . VAL A 1 176 ? 16.630 -33.464 -25.305 1.00 45.06 176 VAL A CA 1
ATOM 1398 C C . VAL A 1 176 ? 16.340 -34.244 -26.598 1.00 45.06 176 VAL A C 1
ATOM 1400 O O . VAL A 1 176 ? 16.482 -33.655 -27.673 1.00 45.06 176 VAL A O 1
ATOM 1403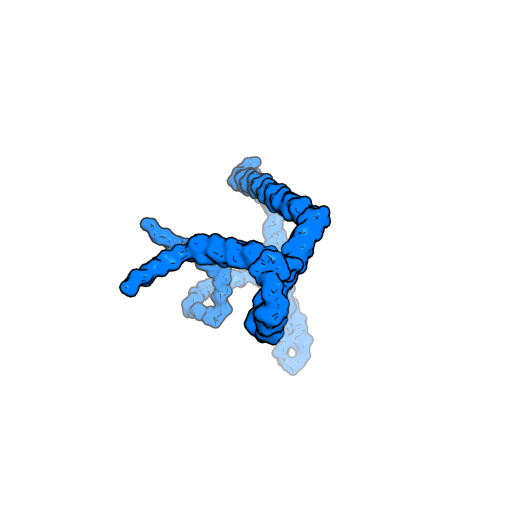 N N . PRO A 1 177 ? 15.976 -35.538 -26.542 1.00 57.69 177 PRO A N 1
ATOM 1404 C CA . PRO A 1 177 ? 15.557 -36.279 -27.726 1.00 57.69 177 PRO A CA 1
ATOM 1405 C C . PRO A 1 177 ? 14.154 -35.850 -28.173 1.00 57.69 177 PRO A C 1
ATOM 1407 O O . PRO A 1 177 ? 13.245 -35.748 -27.347 1.00 57.69 177 PRO A O 1
ATOM 1410 N N . GLY A 1 178 ? 14.008 -35.618 -29.477 1.00 45.69 178 GLY A N 1
ATOM 1411 C CA . GLY A 1 178 ? 12.738 -35.675 -30.203 1.00 45.69 178 GLY A CA 1
ATOM 1412 C C . GLY A 1 178 ? 12.677 -36.952 -31.025 1.00 45.69 178 GLY A C 1
ATOM 1413 O O . GLY A 1 178 ? 13.771 -37.454 -31.381 1.00 45.69 178 GLY A O 1
#

Solvent-accessible surface area (backbone atoms only — not comparable to full-atom values): 11264 Å² total; per-residue (Å²): 139,82,84,78,81,79,48,70,68,56,53,51,51,51,49,51,52,50,47,53,56,47,52,54,35,71,74,46,48,61,84,78,44,80,52,66,66,62,48,51,57,50,60,69,33,67,71,43,48,54,54,50,48,54,49,50,55,51,51,52,52,50,52,51,51,51,49,44,53,74,72,40,52,62,57,53,53,52,51,52,54,52,50,52,53,53,50,52,51,51,50,55,53,52,48,53,52,51,52,51,50,49,54,51,68,70,49,70,92,60,80,63,68,80,80,71,60,83,68,61,66,56,56,69,70,64,59,76,52,69,49,76,48,82,52,86,81,84,84,67,90,49,80,48,80,44,78,55,74,92,83,68,77,71,78,83,69,79,80,87,66,84,72,92,79,73,86,74,89,68,82,82,80,82,79,79,90,131

Organism: Trypanosoma cruzi (NCBI:txid5693)

pLDDT: mean 71.72, std 21.42, range [32.62, 96.81]

InterPro domains:
  IPR006518 Trypanosome RHS [TIGR01631] (24-149)
  IPR046835 Retrotransposon hot spot protein, N-terminal [PF20445] (121-151)
  IPR056000 Domain of unknown function DUF7578 [PF24466] (24-58)

Foldseek 3Di:
DDPDDDDVVNVVVVVVVVLVVVLVCLVPVCVVPVDPVVVVVQCVDPVNVVSSVVSVVVVVVVVVVVVCVVVPVVVVVVVVVVVVVVVVVVVVVVVVVVVVVVVVVVPPPDPPPPPPPPPPVVVVLPPFDWDWDFDCPPDDTDIDTDTDDSPPPPPPDPPPPDPPDDPPPDDDDDDDDD